Protein AF-X1B0J4-F1 (afdb_monomer)

Organism: NCBI:txid412755

Mean predicted aligned error: 18.38 Å

Foldseek 3Di:
DDADEEEAAACGLLVQLLCQLVDVSHAAYEYEPYQADDDCVVVVPDDPPCVCSRNLNRAAQPRHHLYEYEFECPAPPDHCCRHVVSNCVRHVYHYHYDDDDDDPGRRVPPDPVSVVVSVVSCQCGVVNHCPPVHDCVVVVVVVVVVVVVVVVLVLVVLLLVLLVVVVVPDPPDPDDDPDDDDPDDPVVVVVVVVVVVVVVVVVVVVVVVLVVQQVVQCVVPNPVRNVVSSVVVVVVVLVVVVVVVVVVCVVVVHDDDPVVVVVVVVVSPDPVSSVVSVVVVVVVVVVD

Sequence (288 aa):
ASQIGLIGHSLGGFVVLMNQALDPRFNVTVAWAPLVNFDPQVIPIIPSGYEDYIPANLLNSTNTNNLLIIMHEDDEVIAFEDQAVVARDLTNCTVFRITEPLFGGGHQLFSDVVIIESIKWFENYFFKYEKINGPIIITFLVNYVIIIITLILLVLIVLTLIIYTSKFFPYKKEGLVKPMPKITGKLSKIKDRAIRIRKILQIIVYIALFLLNWEIFERAFGLAGIFLASLNITAVYFIVKIILYFRKLKKQEVKFDLKQIWVLIKSEFQLKYLFFAVICNGYFITLY

Nearest PDB structures (foldseek):
  2oci-assembly1_A  TM=7.289E-01  e=2.471E-04  Homo sapiens
  7bfv-assembly1_A  TM=7.338E-01  e=3.061E-03  Thermogutta terrifontis
  8pzg-assembly2_B  TM=6.484E-01  e=1.639E-02  metagenome
  4diu-assembly1_A  TM=6.386E-01  e=1.453E-02  synthetic construct
  4etw-assembly2_C  TM=6.561E-01  e=1.115E-01  Shigella flexneri

Structure (mmCIF, N/CA/C/O backbone):
data_AF-X1B0J4-F1
#
_entry.id   AF-X1B0J4-F1
#
loop_
_atom_site.group_PDB
_atom_site.id
_atom_site.type_symbol
_atom_site.label_atom_id
_atom_site.label_alt_id
_atom_site.label_comp_id
_atom_site.label_asym_id
_atom_site.label_entity_id
_atom_site.label_seq_id
_atom_site.pdbx_PDB_ins_code
_atom_site.Cartn_x
_atom_site.Cartn_y
_atom_site.Cartn_z
_atom_site.occupancy
_atom_site.B_iso_or_equiv
_atom_site.auth_seq_id
_atom_site.auth_comp_id
_atom_site.auth_asym_id
_atom_site.auth_atom_id
_atom_site.pdbx_PDB_model_num
ATOM 1 N N . ALA A 1 1 ? 26.765 -8.644 3.191 1.00 51.44 1 ALA A N 1
ATOM 2 C CA . ALA A 1 1 ? 26.259 -7.674 2.203 1.00 51.44 1 ALA A CA 1
ATOM 3 C C . ALA A 1 1 ? 24.791 -7.416 2.513 1.00 51.44 1 ALA A C 1
ATOM 5 O O . ALA A 1 1 ? 24.040 -8.379 2.590 1.00 51.44 1 ALA A O 1
ATOM 6 N N . SER A 1 2 ? 24.407 -6.171 2.793 1.00 61.12 2 SER A N 1
ATOM 7 C CA . SER A 1 2 ? 23.007 -5.777 2.993 1.00 61.12 2 SER A CA 1
ATOM 8 C C . SER A 1 2 ? 22.333 -5.626 1.630 1.00 61.12 2 SER A C 1
ATOM 10 O O . SER A 1 2 ? 22.791 -4.824 0.821 1.00 61.12 2 SER A O 1
ATOM 12 N N . GLN A 1 3 ? 21.288 -6.407 1.366 1.00 68.81 3 GLN A N 1
ATOM 13 C CA . GLN A 1 3 ? 20.458 -6.260 0.171 1.00 68.81 3 GLN A CA 1
ATOM 14 C C . GLN A 1 3 ? 19.438 -5.142 0.422 1.00 68.81 3 GLN A C 1
ATOM 16 O O . GLN A 1 3 ? 18.862 -5.090 1.509 1.00 68.81 3 GLN A O 1
ATOM 21 N N . ILE A 1 4 ? 19.230 -4.239 -0.543 1.00 84.44 4 ILE A N 1
ATOM 22 C CA . ILE A 1 4 ? 18.224 -3.169 -0.452 1.00 84.44 4 ILE A CA 1
ATOM 23 C C . ILE A 1 4 ? 17.230 -3.345 -1.602 1.00 84.44 4 ILE A C 1
ATOM 25 O O . ILE A 1 4 ? 17.633 -3.562 -2.745 1.00 84.44 4 ILE A O 1
ATOM 29 N N . GLY A 1 5 ? 15.940 -3.329 -1.267 1.00 89.69 5 GLY A N 1
ATOM 30 C CA . GLY A 1 5 ? 14.838 -3.437 -2.213 1.00 89.69 5 GLY A CA 1
ATOM 31 C C . GLY A 1 5 ? 14.138 -2.092 -2.356 1.00 89.69 5 GLY A C 1
ATOM 32 O O . GLY A 1 5 ? 14.046 -1.350 -1.377 1.00 89.69 5 GLY A O 1
ATOM 33 N N . LEU A 1 6 ? 13.662 -1.778 -3.557 1.00 94.62 6 LEU A N 1
ATOM 34 C CA . LEU A 1 6 ? 12.946 -0.537 -3.836 1.00 94.62 6 LEU A CA 1
ATOM 35 C C . LEU A 1 6 ? 11.514 -0.819 -4.273 1.00 94.62 6 LEU A C 1
ATOM 37 O O . LEU A 1 6 ? 11.251 -1.754 -5.027 1.00 94.62 6 LEU A O 1
ATOM 41 N N . ILE A 1 7 ? 10.593 0.025 -3.819 1.00 96.75 7 ILE A N 1
ATOM 42 C CA . ILE A 1 7 ? 9.220 0.041 -4.304 1.00 96.75 7 ILE A CA 1
ATOM 43 C C . ILE A 1 7 ? 8.783 1.476 -4.561 1.00 96.75 7 ILE A C 1
ATOM 45 O O . ILE A 1 7 ? 9.070 2.366 -3.760 1.00 96.75 7 ILE A O 1
ATOM 49 N N . GLY A 1 8 ? 8.127 1.706 -5.692 1.00 95.88 8 GLY A N 1
ATOM 50 C CA . GLY A 1 8 ? 7.679 3.034 -6.089 1.00 95.88 8 GLY A CA 1
ATOM 51 C C . GLY A 1 8 ? 6.431 2.967 -6.952 1.00 95.88 8 GLY A C 1
ATOM 52 O O . GLY A 1 8 ? 6.268 2.037 -7.734 1.00 95.88 8 GLY A O 1
ATOM 53 N N . HIS A 1 9 ? 5.559 3.961 -6.812 1.00 97.12 9 HIS A N 1
ATOM 54 C CA . HIS A 1 9 ? 4.325 4.091 -7.587 1.00 97.12 9 HIS A CA 1
ATOM 55 C C . HIS A 1 9 ? 4.317 5.404 -8.364 1.00 97.12 9 HIS A C 1
ATOM 57 O O . HIS A 1 9 ? 4.736 6.423 -7.812 1.00 97.12 9 HIS A O 1
ATOM 63 N N . SER A 1 10 ? 3.861 5.401 -9.620 1.00 95.56 10 SER A N 1
ATOM 64 C CA . SER A 1 10 ? 3.739 6.611 -10.445 1.00 95.56 10 SER A CA 1
ATOM 65 C C . SER A 1 10 ? 5.078 7.356 -10.566 1.00 95.56 10 SER A C 1
ATOM 67 O O . SER A 1 10 ? 6.088 6.768 -10.971 1.00 95.56 10 SER A O 1
ATOM 69 N N . LEU A 1 11 ? 5.147 8.622 -10.147 1.00 94.38 11 LEU A N 1
ATOM 70 C CA . LEU A 1 11 ? 6.401 9.377 -10.034 1.00 94.38 11 LEU A CA 1
ATOM 71 C C . LEU A 1 11 ? 7.408 8.726 -9.064 1.00 94.38 11 LEU A C 1
ATOM 73 O O . LEU A 1 11 ? 8.615 8.787 -9.274 1.00 94.38 11 LEU A O 1
ATOM 77 N N . GLY A 1 12 ? 6.944 8.047 -8.017 1.00 95.44 12 GLY A N 1
ATOM 78 C CA . GLY A 1 12 ? 7.808 7.205 -7.188 1.00 95.44 12 GLY A CA 1
ATOM 79 C C . GLY A 1 12 ? 8.405 6.036 -7.979 1.00 95.44 12 GLY A C 1
ATOM 80 O O . GLY A 1 12 ? 9.549 5.661 -7.738 1.00 95.44 12 GLY A O 1
ATOM 81 N N . GLY A 1 13 ? 7.665 5.509 -8.960 1.00 96.25 13 GLY A N 1
ATOM 82 C CA . GLY A 1 13 ? 8.128 4.520 -9.936 1.00 96.25 13 GLY A CA 1
ATOM 83 C C . GLY A 1 13 ? 9.312 5.032 -10.763 1.00 96.25 13 GLY A C 1
ATOM 84 O O . GLY A 1 13 ? 10.335 4.358 -10.843 1.00 96.25 13 GLY A O 1
ATOM 85 N N . PHE A 1 14 ? 9.224 6.263 -11.278 1.00 96.44 14 PHE A N 1
ATOM 86 C CA . PHE A 1 14 ? 10.347 6.954 -11.932 1.00 96.44 14 PHE A CA 1
ATOM 87 C C . PHE A 1 14 ? 11.594 6.977 -11.036 1.00 96.44 14 PHE A C 1
ATOM 89 O O . PHE A 1 14 ? 12.682 6.575 -11.452 1.00 96.44 14 PHE A O 1
ATOM 96 N N . VAL A 1 15 ? 11.430 7.392 -9.775 1.00 95.38 15 VAL A N 1
ATOM 97 C CA . VAL A 1 15 ? 12.550 7.541 -8.835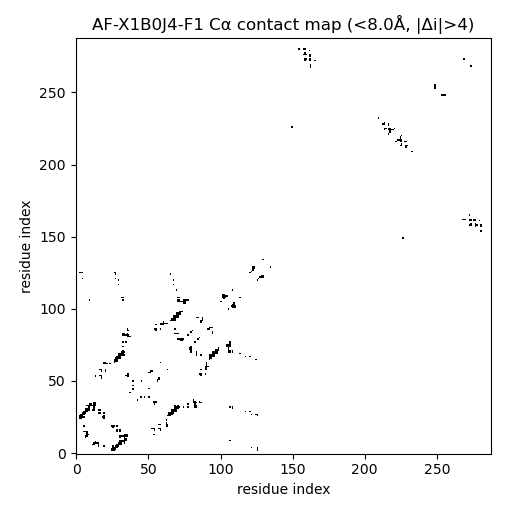 1.00 95.38 15 VAL A CA 1
ATOM 98 C C . VAL A 1 15 ? 13.218 6.198 -8.549 1.00 95.38 15 VAL A C 1
ATOM 100 O O . VAL A 1 15 ? 14.447 6.131 -8.529 1.00 95.38 15 VAL A O 1
ATOM 103 N N . VAL A 1 16 ? 12.453 5.124 -8.330 1.00 96.69 16 VAL A N 1
ATOM 104 C CA . VAL A 1 16 ? 13.050 3.810 -8.037 1.00 96.69 16 VAL A CA 1
ATOM 105 C C . VAL A 1 16 ? 13.739 3.197 -9.250 1.00 96.69 16 VAL A C 1
ATOM 107 O O . VAL A 1 16 ? 14.798 2.597 -9.086 1.00 96.69 16 VAL A O 1
ATOM 110 N N . LEU A 1 17 ? 13.203 3.401 -10.457 1.00 97.19 17 LEU A N 1
ATOM 111 C CA . LEU A 1 17 ? 13.842 2.962 -11.698 1.00 97.19 17 LEU A CA 1
ATOM 112 C C . LEU A 1 17 ? 15.171 3.686 -11.923 1.00 97.19 17 LEU A C 1
ATOM 114 O O . LEU A 1 17 ? 16.186 3.041 -12.183 1.00 97.19 17 LEU A O 1
ATOM 118 N N . MET A 1 18 ? 15.182 5.008 -11.736 1.00 95.69 18 MET A N 1
ATOM 119 C CA . MET A 1 18 ? 16.397 5.816 -11.820 1.00 95.69 18 MET A CA 1
ATOM 120 C C . MET A 1 18 ? 17.442 5.369 -10.787 1.00 95.69 18 MET A C 1
ATOM 122 O O . MET A 1 18 ? 18.599 5.143 -11.132 1.00 95.69 18 MET A O 1
ATOM 126 N N . ASN A 1 19 ? 17.048 5.197 -9.520 1.00 95.06 19 ASN A N 1
ATOM 127 C CA . ASN A 1 19 ? 17.980 4.789 -8.465 1.00 95.06 19 ASN A CA 1
ATOM 128 C C . ASN A 1 19 ? 18.537 3.383 -8.693 1.00 95.06 19 ASN A C 1
ATOM 130 O O . ASN A 1 19 ? 19.737 3.185 -8.518 1.00 95.06 19 ASN A O 1
ATOM 134 N N . GLN A 1 20 ? 17.705 2.425 -9.110 1.00 93.94 20 GLN A N 1
ATOM 135 C CA . GLN A 1 20 ? 18.182 1.083 -9.435 1.00 93.94 20 GLN A CA 1
ATOM 136 C C . GLN A 1 20 ? 19.241 1.112 -10.541 1.00 93.94 20 GLN A C 1
ATOM 138 O O . GLN A 1 20 ? 20.247 0.418 -10.436 1.00 93.94 20 GLN A O 1
ATOM 143 N N . ALA A 1 21 ? 19.025 1.917 -11.582 1.00 94.94 21 ALA A N 1
ATOM 144 C CA . ALA A 1 21 ? 19.939 1.992 -12.715 1.00 94.94 21 ALA A CA 1
ATOM 145 C C . ALA A 1 21 ? 21.290 2.638 -12.380 1.00 94.94 21 ALA A C 1
ATOM 147 O O . ALA A 1 21 ? 22.303 2.314 -13.001 1.00 94.94 21 ALA A O 1
ATOM 148 N N . LEU A 1 22 ? 21.311 3.551 -11.404 1.00 94.56 22 LEU A N 1
ATOM 149 C CA . LEU A 1 22 ? 22.509 4.292 -11.005 1.00 94.56 22 LEU A CA 1
ATOM 150 C C . LEU A 1 22 ? 23.290 3.630 -9.866 1.00 94.56 22 LEU A C 1
ATOM 152 O O . LEU A 1 22 ? 24.488 3.878 -9.731 1.00 94.56 22 LEU A O 1
ATOM 156 N N . ASP A 1 23 ? 22.638 2.819 -9.030 1.00 92.00 23 ASP A N 1
ATOM 157 C CA . ASP A 1 23 ? 23.254 2.237 -7.840 1.00 92.00 23 ASP A CA 1
ATOM 158 C C . ASP A 1 23 ? 23.047 0.712 -7.765 1.00 92.00 23 ASP A C 1
ATOM 160 O O . ASP A 1 23 ? 21.961 0.239 -7.410 1.00 92.00 23 ASP A O 1
ATOM 164 N N . PRO A 1 24 ? 24.110 -0.087 -7.994 1.00 87.62 24 PRO A N 1
ATOM 165 C CA . PRO A 1 24 ? 24.024 -1.547 -8.037 1.00 87.62 24 PRO A CA 1
ATOM 166 C C . PRO A 1 24 ? 23.700 -2.192 -6.679 1.00 87.62 24 PRO A C 1
ATOM 168 O O . PRO A 1 24 ? 23.521 -3.409 -6.599 1.00 87.62 24 PRO A O 1
ATOM 171 N N . ARG A 1 25 ? 23.639 -1.419 -5.583 1.00 88.19 25 ARG A N 1
ATOM 172 C CA . ARG A 1 25 ? 23.191 -1.922 -4.274 1.00 88.19 25 ARG A CA 1
ATOM 173 C C . ARG A 1 25 ? 21.693 -2.239 -4.259 1.00 88.19 25 ARG A C 1
ATOM 175 O O . ARG A 1 25 ? 21.271 -3.078 -3.457 1.00 88.19 25 ARG A O 1
ATOM 182 N N . PHE A 1 26 ? 20.904 -1.599 -5.123 1.00 90.69 26 PHE A N 1
ATOM 183 C CA . PHE A 1 26 ? 19.483 -1.889 -5.298 1.00 90.69 26 PHE A CA 1
ATOM 184 C C . PHE A 1 26 ? 19.315 -3.026 -6.303 1.00 90.69 26 PHE A C 1
ATOM 186 O O . PHE A 1 26 ? 19.431 -2.839 -7.508 1.00 90.69 26 PHE A O 1
ATOM 193 N N . ASN A 1 27 ? 19.073 -4.233 -5.799 1.00 86.25 27 ASN A N 1
ATOM 194 C CA . ASN A 1 27 ? 19.118 -5.443 -6.627 1.00 86.25 27 ASN A CA 1
ATOM 195 C C . ASN A 1 27 ? 17.744 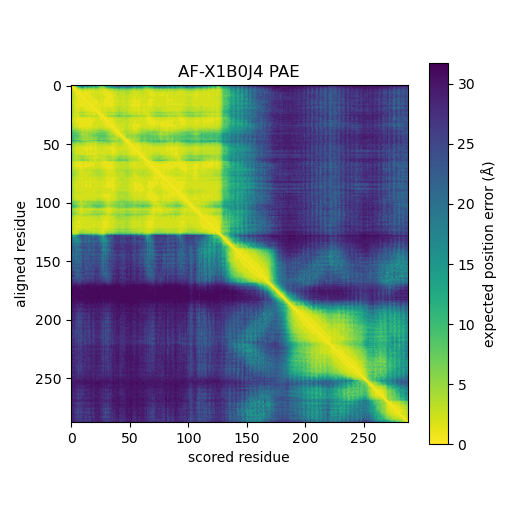-6.096 -6.842 1.00 86.25 27 ASN A C 1
ATOM 197 O O . ASN A 1 27 ? 17.670 -7.170 -7.435 1.00 86.25 27 ASN A O 1
ATOM 201 N N . V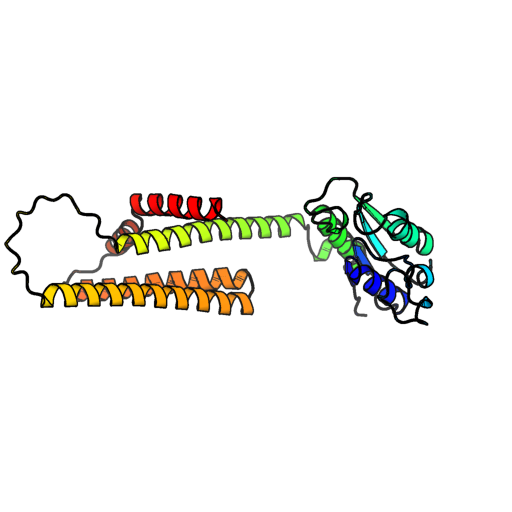AL A 1 28 ? 16.683 -5.518 -6.270 1.00 93.31 28 VAL A N 1
ATOM 202 C CA . VAL A 1 28 ? 15.295 -5.983 -6.400 1.00 93.31 28 VAL A CA 1
ATOM 203 C C . VAL A 1 28 ? 14.382 -4.770 -6.362 1.00 93.31 28 VAL A C 1
ATOM 205 O O . VAL A 1 28 ? 14.354 -4.066 -5.351 1.00 93.31 28 VAL A O 1
ATOM 208 N N . THR A 1 29 ? 13.621 -4.548 -7.429 1.00 96.38 29 THR A N 1
ATOM 209 C CA . THR A 1 29 ? 12.703 -3.407 -7.516 1.00 96.38 29 THR A CA 1
ATOM 210 C C . THR A 1 29 ? 11.336 -3.840 -8.006 1.00 96.38 29 THR A C 1
ATOM 212 O O . THR A 1 29 ? 11.221 -4.644 -8.931 1.00 96.38 29 THR A O 1
ATOM 215 N N . VAL A 1 30 ? 10.303 -3.257 -7.404 1.00 97.88 30 VAL A N 1
ATOM 216 C CA . VAL A 1 30 ? 8.931 -3.316 -7.904 1.00 97.88 30 VAL A CA 1
ATOM 217 C C . VAL A 1 30 ? 8.460 -1.894 -8.194 1.00 97.88 30 VAL A C 1
ATOM 219 O O . VAL A 1 30 ? 8.511 -1.033 -7.318 1.00 97.88 30 VAL A O 1
ATOM 222 N N . ALA A 1 31 ? 8.000 -1.629 -9.412 1.00 98.06 31 ALA A N 1
ATOM 223 C CA . ALA A 1 31 ? 7.481 -0.325 -9.800 1.00 98.06 31 ALA A CA 1
ATOM 224 C C . ALA A 1 31 ? 6.029 -0.447 -10.279 1.00 98.06 31 ALA A C 1
ATOM 226 O O . ALA A 1 31 ? 5.720 -1.222 -11.182 1.00 98.06 31 ALA A O 1
ATOM 227 N N . TRP A 1 32 ? 5.131 0.301 -9.649 1.00 98.19 32 TRP A N 1
ATOM 228 C CA . TRP A 1 32 ? 3.697 0.303 -9.933 1.00 98.19 32 TRP A CA 1
ATOM 229 C C . TRP A 1 32 ? 3.340 1.506 -10.799 1.00 98.19 32 TRP A C 1
ATOM 231 O O . TRP A 1 32 ? 3.680 2.625 -10.419 1.00 98.19 32 TRP A O 1
ATOM 241 N N . ALA A 1 33 ? 2.669 1.286 -11.932 1.00 97.50 33 ALA A N 1
ATOM 242 C CA . ALA A 1 33 ? 2.323 2.312 -12.921 1.00 97.50 33 ALA A CA 1
ATOM 243 C C . ALA A 1 33 ? 3.427 3.381 -13.069 1.00 97.50 33 ALA A C 1
ATOM 245 O O . ALA A 1 33 ? 3.180 4.556 -12.807 1.00 97.50 33 ALA A O 1
ATOM 246 N N . PRO A 1 34 ? 4.690 2.995 -13.330 1.00 97.88 34 PRO A N 1
ATOM 247 C CA . PRO A 1 34 ? 5.798 3.935 -13.268 1.00 97.88 34 PRO A CA 1
ATOM 248 C C . PRO A 1 34 ? 5.749 4.933 -14.417 1.00 97.88 34 PRO A C 1
ATOM 250 O O . PRO A 1 34 ? 5.377 4.591 -15.535 1.00 97.88 34 PRO A O 1
ATOM 253 N N . LEU A 1 35 ? 6.245 6.139 -14.163 1.00 97.06 35 LEU A N 1
ATOM 254 C CA . LEU A 1 35 ? 6.591 7.067 -15.230 1.00 97.06 35 LEU A CA 1
ATOM 255 C C . LEU A 1 35 ? 7.995 6.730 -15.768 1.00 97.06 35 LEU A C 1
ATOM 257 O O . LEU A 1 35 ? 8.987 6.812 -15.048 1.00 97.06 35 LEU A O 1
ATOM 261 N N . VAL A 1 36 ? 8.066 6.321 -17.028 1.00 97.00 36 VAL A N 1
ATOM 262 C CA . VAL A 1 36 ? 9.250 5.784 -17.714 1.00 97.00 36 VAL A CA 1
ATOM 263 C C . VAL A 1 36 ? 9.640 6.659 -18.900 1.00 97.00 36 VAL A C 1
ATOM 265 O O . VAL A 1 36 ? 10.788 7.095 -18.973 1.00 97.00 36 VAL A O 1
ATOM 268 N N . ASN A 1 37 ? 8.696 6.923 -19.805 1.00 95.75 37 ASN A N 1
ATOM 269 C CA . ASN A 1 37 ? 8.891 7.696 -21.025 1.00 95.75 37 ASN A CA 1
ATOM 270 C C . ASN A 1 37 ? 7.905 8.862 -21.071 1.00 95.75 37 ASN A C 1
ATOM 272 O O . ASN A 1 37 ? 6.689 8.669 -21.055 1.00 95.75 37 ASN A O 1
ATOM 276 N N . PHE A 1 38 ? 8.426 10.079 -21.123 1.00 92.88 38 PHE A N 1
ATOM 277 C CA . PHE A 1 38 ? 7.623 11.288 -21.217 1.00 92.88 38 PHE A CA 1
ATOM 278 C C . PHE A 1 38 ? 8.441 12.411 -21.842 1.00 92.88 38 PHE A C 1
ATOM 280 O O . PHE A 1 38 ? 9.670 12.413 -21.774 1.00 92.88 38 PHE A O 1
ATOM 287 N N . ASP A 1 39 ? 7.745 13.394 -22.408 1.00 89.25 39 ASP A N 1
ATOM 288 C CA . ASP A 1 39 ? 8.371 14.631 -22.855 1.00 89.25 39 ASP A CA 1
ATOM 289 C C . ASP A 1 39 ? 8.526 15.590 -21.657 1.00 89.25 39 ASP A C 1
ATOM 291 O O . ASP A 1 39 ? 7.514 16.029 -21.092 1.00 89.25 39 ASP A O 1
ATOM 295 N N . PRO A 1 40 ? 9.758 15.947 -21.248 1.00 85.38 40 PRO A N 1
ATOM 296 C CA . PRO A 1 40 ? 9.987 16.869 -20.140 1.00 85.38 40 PRO A CA 1
ATOM 297 C C . PRO A 1 40 ? 9.479 18.293 -20.415 1.00 85.38 40 PRO A C 1
ATOM 299 O O . PRO A 1 40 ? 9.290 19.058 -19.469 1.00 85.38 40 PRO A O 1
ATOM 302 N N . GLN A 1 41 ? 9.210 18.663 -21.674 1.00 84.25 41 GLN A N 1
ATOM 303 C CA . GLN A 1 41 ? 8.545 19.929 -22.007 1.00 84.25 41 GLN A CA 1
ATOM 304 C C . GLN A 1 41 ? 7.052 19.908 -21.661 1.00 84.25 41 GLN A C 1
ATOM 306 O O . GLN A 1 41 ? 6.473 20.951 -21.357 1.00 84.25 41 GLN A O 1
ATOM 311 N N . VAL A 1 42 ? 6.432 18.725 -21.689 1.00 81.88 42 VAL A N 1
ATOM 312 C CA . VAL A 1 42 ? 5.016 18.523 -21.350 1.00 81.88 42 VAL A CA 1
ATOM 313 C C . VAL A 1 42 ? 4.850 18.259 -19.853 1.00 81.88 42 VAL A C 1
ATOM 315 O O . VAL A 1 42 ? 3.928 18.789 -19.234 1.00 81.88 42 VAL A O 1
ATOM 318 N N . ILE A 1 43 ? 5.757 17.481 -19.254 1.00 81.38 43 ILE A N 1
ATOM 319 C CA . ILE A 1 43 ? 5.760 17.148 -17.824 1.00 81.38 43 ILE A CA 1
ATOM 320 C C . ILE A 1 43 ? 7.073 17.661 -17.198 1.00 81.38 43 ILE A C 1
ATOM 322 O O . ILE A 1 43 ? 8.065 16.928 -17.158 1.00 81.38 43 ILE A O 1
ATOM 326 N N . PRO A 1 44 ? 7.109 18.906 -16.680 1.00 80.88 44 PRO A N 1
ATOM 327 C CA . PRO A 1 44 ? 8.334 19.560 -16.213 1.00 80.88 44 PRO A CA 1
ATOM 328 C C . PRO A 1 44 ? 8.718 19.123 -14.788 1.00 80.88 44 PRO A C 1
ATOM 330 O O . PRO A 1 44 ? 8.847 19.937 -13.874 1.00 80.88 44 PRO A O 1
ATOM 333 N N . ILE A 1 45 ? 8.856 17.814 -14.577 1.00 82.56 45 ILE A N 1
ATOM 334 C CA . ILE A 1 45 ? 9.256 17.218 -13.291 1.00 82.56 45 ILE A CA 1
ATOM 335 C C . ILE A 1 45 ? 10.773 17.113 -13.127 1.00 82.56 45 ILE A C 1
ATOM 337 O O . ILE A 1 45 ? 11.257 16.978 -12.004 1.00 82.56 45 ILE A O 1
ATOM 341 N N . ILE A 1 46 ? 11.520 17.189 -14.231 1.00 79.75 46 ILE A N 1
ATOM 342 C CA . ILE A 1 46 ? 12.981 17.206 -14.233 1.00 79.75 46 ILE A CA 1
ATOM 343 C C . ILE A 1 46 ? 13.498 18.572 -14.705 1.00 79.75 46 ILE A C 1
ATOM 345 O O . ILE A 1 46 ? 12.886 19.190 -15.580 1.00 79.75 46 ILE A O 1
ATOM 349 N N . PRO A 1 47 ? 14.615 19.070 -14.149 1.00 81.31 47 PRO A N 1
ATOM 350 C CA . PRO A 1 47 ? 15.272 20.260 -14.676 1.00 81.31 47 PRO A CA 1
ATOM 351 C C . PRO A 1 47 ? 15.813 20.011 -16.090 1.00 81.31 47 PRO A C 1
ATOM 353 O O . PRO A 1 47 ? 16.224 18.899 -16.416 1.00 81.31 47 PRO A O 1
ATOM 356 N N . SER A 1 48 ? 15.877 21.062 -16.909 1.00 79.06 48 SER A N 1
ATOM 357 C CA . SER A 1 48 ? 16.528 20.979 -18.222 1.00 79.06 48 SER A CA 1
ATOM 358 C C . SER A 1 48 ? 18.011 20.616 -18.074 1.00 79.06 48 SER A C 1
ATOM 360 O O . SER A 1 48 ? 18.681 21.108 -17.161 1.00 79.06 48 SER A O 1
ATOM 362 N N . GLY A 1 49 ? 18.513 19.751 -18.956 1.00 80.94 49 GLY A N 1
ATOM 363 C CA . GLY A 1 49 ? 19.868 19.193 -18.893 1.00 80.94 49 GLY A CA 1
ATOM 364 C C . GLY A 1 49 ? 19.987 17.906 -18.066 1.00 80.94 49 GLY A C 1
ATOM 365 O O . GLY A 1 49 ? 21.098 17.411 -17.883 1.00 80.94 49 GLY A O 1
ATOM 366 N N . TYR A 1 50 ? 18.875 17.379 -17.541 1.00 85.31 50 TYR A N 1
ATOM 367 C CA . TYR A 1 50 ? 18.809 16.110 -16.801 1.00 85.31 50 TYR A CA 1
ATOM 368 C C . TYR A 1 50 ? 17.984 15.044 -17.538 1.00 85.31 50 TYR A C 1
ATOM 370 O O . TYR A 1 50 ? 17.541 14.068 -16.934 1.00 85.31 50 TYR A O 1
ATOM 378 N N . GLU A 1 51 ? 17.779 15.207 -18.843 1.00 90.75 51 GLU A N 1
ATOM 379 C CA . GLU A 1 51 ? 16.997 14.296 -19.680 1.00 90.75 51 GLU A CA 1
ATOM 380 C C . GLU A 1 51 ? 17.605 12.883 -19.719 1.00 90.75 51 GLU A C 1
ATOM 382 O O . GLU A 1 51 ? 16.870 11.901 -19.813 1.00 90.75 51 GLU A O 1
ATOM 387 N N . ASP A 1 52 ? 18.923 12.759 -19.538 1.00 92.62 52 ASP A N 1
ATOM 388 C CA . ASP A 1 52 ? 19.633 11.475 -19.430 1.00 92.62 52 ASP A CA 1
ATOM 389 C C . ASP A 1 52 ? 19.206 10.643 -18.206 1.00 92.62 52 ASP A C 1
ATOM 391 O O . ASP A 1 52 ? 19.444 9.439 -18.162 1.00 92.62 52 ASP A O 1
ATOM 395 N N . TYR A 1 53 ? 18.567 11.264 -17.207 1.00 92.25 53 TYR A N 1
ATOM 396 C CA . TYR A 1 53 ? 18.050 10.582 -16.015 1.00 92.25 53 TYR A CA 1
ATOM 397 C C . TYR A 1 53 ? 16.597 10.117 -16.164 1.00 92.25 53 TYR A C 1
ATOM 399 O O . TYR A 1 53 ? 16.067 9.467 -15.260 1.00 92.25 53 TYR A O 1
ATOM 407 N N . ILE A 1 54 ? 15.946 10.419 -17.293 1.00 95.50 54 ILE A N 1
ATOM 408 C CA . ILE A 1 54 ? 14.650 9.827 -17.630 1.00 95.50 54 ILE A CA 1
ATOM 409 C C . ILE A 1 54 ? 14.848 8.315 -17.800 1.00 95.50 54 ILE A C 1
ATOM 411 O O . ILE A 1 54 ? 15.745 7.918 -18.544 1.00 95.50 54 ILE A O 1
ATOM 415 N N . PRO A 1 55 ? 14.022 7.450 -17.180 1.00 96.56 55 PRO A N 1
ATOM 416 C CA . PRO A 1 55 ? 14.172 6.005 -17.298 1.00 96.56 55 PRO A CA 1
ATOM 417 C C . PRO A 1 55 ? 14.255 5.512 -18.748 1.00 96.56 55 PRO A C 1
ATOM 419 O O . PRO A 1 55 ? 15.077 4.651 -19.033 1.00 96.56 55 PRO A O 1
ATOM 422 N N . ALA A 1 56 ? 13.499 6.095 -19.682 1.00 97.00 56 ALA A N 1
ATOM 423 C CA . ALA A 1 56 ? 13.598 5.761 -21.105 1.00 97.00 56 ALA A CA 1
ATOM 424 C C . ALA A 1 56 ? 15.003 5.972 -21.717 1.00 97.00 56 ALA A C 1
ATOM 426 O O . ALA A 1 56 ? 15.382 5.241 -22.628 1.00 97.00 56 ALA A O 1
ATOM 427 N N . ASN A 1 57 ? 15.778 6.932 -21.206 1.00 96.38 57 ASN A N 1
ATOM 428 C CA . ASN A 1 57 ? 17.137 7.243 -21.668 1.00 96.38 57 ASN A CA 1
ATOM 429 C C . ASN A 1 57 ? 18.222 6.557 -20.822 1.00 96.38 57 ASN A C 1
ATOM 431 O O . ASN A 1 57 ? 19.348 6.368 -21.281 1.00 96.38 57 ASN A O 1
ATOM 435 N N . LEU A 1 58 ? 17.885 6.191 -19.584 1.00 96.19 58 LEU A N 1
ATOM 436 C CA . LEU A 1 58 ? 18.818 5.661 -18.593 1.00 96.19 58 LEU A CA 1
ATOM 437 C C . LEU A 1 58 ? 18.833 4.128 -18.539 1.00 96.19 58 LEU A C 1
ATOM 439 O O . LEU A 1 58 ? 19.888 3.518 -18.349 1.00 96.19 58 LEU A O 1
ATOM 443 N N . LEU A 1 59 ? 17.664 3.494 -18.634 1.00 96.88 59 LEU A N 1
ATOM 444 C CA . LEU A 1 59 ? 17.512 2.053 -18.455 1.00 96.88 59 LEU A CA 1
ATOM 445 C C . LEU A 1 59 ? 18.084 1.277 -19.644 1.00 96.88 59 LEU A C 1
ATOM 447 O O . LEU A 1 59 ? 17.898 1.643 -20.801 1.00 96.88 59 LEU A O 1
ATOM 451 N N . ASN A 1 60 ? 18.750 0.161 -19.356 1.00 95.56 60 ASN A N 1
ATOM 452 C CA . ASN A 1 60 ? 19.204 -0.787 -20.364 1.00 95.56 60 ASN A CA 1
ATOM 453 C C . ASN A 1 60 ? 19.281 -2.216 -19.803 1.00 95.56 60 ASN A C 1
ATOM 455 O O . ASN A 1 60 ? 19.135 -2.457 -18.607 1.00 95.56 60 ASN A O 1
ATOM 459 N N . SER A 1 61 ? 19.577 -3.172 -20.682 1.00 92.75 61 SER A N 1
ATOM 460 C CA . SER A 1 61 ? 19.646 -4.605 -20.356 1.00 92.75 61 SER A CA 1
ATOM 461 C C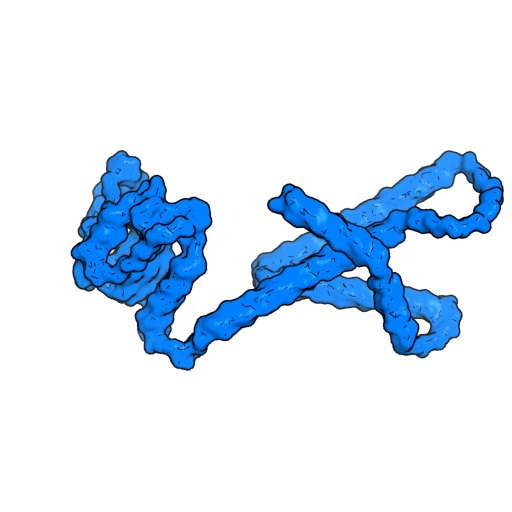 . SER A 1 61 ? 20.685 -5.001 -19.296 1.00 92.75 61 SER A C 1
ATOM 463 O O . SER A 1 61 ? 20.663 -6.136 -18.827 1.00 92.75 61 SER A O 1
ATOM 465 N N . THR A 1 62 ? 21.608 -4.108 -18.923 1.00 92.12 62 THR A N 1
ATOM 466 C CA . THR A 1 62 ? 22.741 -4.427 -18.037 1.00 92.12 62 THR A CA 1
ATOM 467 C C . THR A 1 62 ? 22.740 -3.678 -16.709 1.00 92.12 62 THR A C 1
ATOM 469 O O . THR A 1 62 ? 23.456 -4.084 -15.796 1.00 92.12 62 THR A O 1
ATOM 472 N N . ASN A 1 63 ? 21.954 -2.606 -16.572 1.00 92.81 63 ASN A N 1
ATOM 473 C CA . ASN A 1 63 ? 21.945 -1.767 -15.368 1.00 92.81 63 ASN A CA 1
ATOM 474 C C . ASN A 1 63 ? 20.717 -1.976 -14.472 1.00 92.81 63 ASN A C 1
ATOM 476 O O . ASN A 1 63 ? 20.526 -1.250 -13.504 1.00 92.81 63 ASN A O 1
ATOM 480 N N . THR A 1 64 ? 19.904 -2.992 -14.743 1.00 89.56 64 THR A N 1
ATOM 481 C CA . THR A 1 64 ? 18.752 -3.353 -13.913 1.00 89.56 64 THR A CA 1
ATOM 482 C C . THR A 1 64 ? 18.764 -4.834 -13.588 1.00 89.56 64 THR A C 1
ATOM 484 O O . THR A 1 64 ? 18.944 -5.651 -14.485 1.00 89.56 64 THR A O 1
ATOM 487 N N . ASN A 1 65 ? 18.490 -5.190 -12.333 1.00 87.75 65 ASN A N 1
ATOM 488 C CA . ASN A 1 65 ? 18.372 -6.580 -11.896 1.00 87.75 65 ASN A CA 1
ATOM 489 C C . ASN A 1 65 ? 17.052 -6.792 -11.157 1.00 87.75 65 ASN A C 1
ATOM 491 O O . ASN A 1 65 ? 16.664 -5.959 -10.344 1.00 87.75 65 ASN A O 1
ATOM 495 N N . ASN A 1 66 ? 16.400 -7.935 -11.401 1.00 93.31 66 ASN A N 1
ATOM 496 C CA . ASN A 1 66 ? 15.168 -8.354 -10.720 1.00 93.31 66 ASN A CA 1
ATOM 497 C C . ASN A 1 66 ? 14.134 -7.215 -10.619 1.00 93.31 66 ASN A C 1
ATOM 499 O O . ASN A 1 66 ? 13.697 -6.840 -9.527 1.00 93.31 66 ASN A O 1
ATOM 503 N N . LEU A 1 67 ? 13.767 -6.662 -11.776 1.00 96.94 67 LEU A N 1
ATOM 504 C CA . LEU A 1 67 ? 12.760 -5.615 -11.908 1.00 96.94 67 LEU A CA 1
ATOM 505 C C . LEU A 1 67 ? 11.392 -6.213 -12.266 1.00 96.94 67 LEU A C 1
ATOM 507 O O . LEU A 1 67 ? 11.280 -6.974 -13.231 1.00 96.94 67 LEU A O 1
ATOM 511 N N . LEU A 1 68 ? 10.369 -5.821 -11.508 1.00 98.19 68 LEU A N 1
ATOM 512 C CA . LEU A 1 68 ? 8.961 -6.067 -11.809 1.00 98.19 68 LEU A CA 1
ATOM 513 C C . LEU A 1 68 ? 8.231 -4.743 -12.032 1.00 98.19 68 LEU A C 1
ATOM 515 O O . LEU A 1 68 ? 8.246 -3.870 -11.164 1.00 98.19 68 LEU A O 1
ATOM 519 N N . ILE A 1 69 ? 7.544 -4.630 -13.164 1.00 98.50 69 ILE A N 1
ATOM 520 C CA . ILE A 1 69 ? 6.589 -3.558 -13.444 1.00 98.50 69 ILE A CA 1
ATOM 521 C C . ILE A 1 69 ? 5.178 -4.104 -13.256 1.00 98.50 69 ILE A C 1
ATOM 523 O O . ILE A 1 69 ? 4.841 -5.137 -13.826 1.00 98.50 69 ILE A O 1
ATOM 527 N N . ILE A 1 70 ? 4.343 -3.412 -12.487 1.00 98.50 70 ILE A N 1
ATOM 528 C CA . ILE A 1 70 ? 2.919 -3.731 -12.342 1.00 98.50 70 ILE A CA 1
ATOM 529 C C . ILE A 1 70 ? 2.125 -2.547 -12.873 1.00 98.50 70 ILE A C 1
ATOM 531 O O . ILE A 1 70 ? 2.270 -1.444 -12.353 1.00 98.50 70 ILE A O 1
ATOM 535 N N . MET A 1 71 ? 1.302 -2.740 -13.899 1.00 98.25 71 MET A N 1
ATOM 536 C CA . MET A 1 71 ? 0.535 -1.640 -14.488 1.00 98.25 71 MET A CA 1
ATOM 537 C C . MET A 1 71 ? -0.769 -2.144 -15.104 1.00 98.25 71 MET A C 1
ATOM 539 O O . MET A 1 71 ? -0.821 -3.249 -15.652 1.00 98.25 71 MET A O 1
ATOM 543 N N . HIS A 1 72 ? -1.820 -1.332 -14.999 1.00 97.69 72 HIS A N 1
ATOM 544 C CA . HIS A 1 72 ? -3.075 -1.577 -15.696 1.00 97.69 72 HIS A CA 1
ATOM 545 C C . HIS A 1 72 ? -2.936 -1.205 -17.176 1.00 97.69 72 HIS A C 1
ATOM 547 O O . HIS A 1 72 ? -2.296 -0.210 -17.502 1.00 97.69 72 HIS A O 1
ATOM 553 N N . GLU A 1 73 ? -3.515 -2.003 -18.069 1.00 96.88 73 GLU A N 1
ATOM 554 C CA . GLU A 1 73 ? -3.478 -1.732 -19.510 1.00 96.88 73 GLU A CA 1
ATOM 555 C C . GLU A 1 73 ? -4.195 -0.423 -19.863 1.00 96.88 73 GLU A C 1
ATOM 557 O O . GLU A 1 73 ? -3.641 0.426 -20.555 1.00 96.88 73 GLU A O 1
ATOM 562 N N . ASP A 1 74 ? -5.395 -0.238 -19.316 1.00 94.88 74 ASP A N 1
ATOM 563 C CA . ASP A 1 74 ? -6.205 0.973 -19.482 1.00 94.88 74 ASP A CA 1
ATOM 564 C C . ASP A 1 74 ? -5.945 2.023 -18.381 1.00 94.88 74 ASP A C 1
ATOM 566 O O . ASP A 1 74 ? -6.884 2.573 -17.807 1.00 94.88 74 ASP A O 1
ATOM 570 N N . ASP A 1 75 ? -4.684 2.248 -18.003 1.00 96.06 75 ASP A N 1
ATOM 571 C CA . ASP A 1 75 ? -4.329 3.328 -17.070 1.00 96.06 75 ASP A CA 1
ATOM 572 C C . ASP A 1 75 ? -4.747 4.692 -17.653 1.00 96.06 75 ASP A C 1
ATOM 574 O O . ASP A 1 75 ? -4.370 5.077 -18.761 1.00 96.06 75 ASP A O 1
ATOM 578 N N . GLU A 1 76 ? -5.580 5.413 -16.904 1.00 94.06 76 GLU A N 1
ATOM 579 C CA . GLU A 1 76 ? -6.211 6.655 -17.340 1.00 94.06 76 GLU A CA 1
ATOM 580 C C . GLU A 1 76 ? -5.299 7.889 -17.276 1.00 94.06 76 GLU A C 1
ATOM 582 O O . GLU A 1 76 ? -5.670 8.950 -17.785 1.00 94.06 76 GLU A O 1
ATOM 587 N N . VAL A 1 77 ? -4.136 7.783 -16.627 1.00 93.12 77 VAL A N 1
ATOM 588 C CA . VAL A 1 77 ? -3.199 8.896 -16.409 1.00 93.12 77 VAL A CA 1
ATOM 589 C C . VAL A 1 77 ? -2.008 8.804 -17.357 1.00 93.12 77 VAL A C 1
ATOM 591 O O . VAL A 1 77 ? -1.575 9.821 -17.901 1.00 93.12 77 VAL A O 1
ATOM 594 N N . ILE A 1 78 ? -1.472 7.600 -17.555 1.00 94.38 78 ILE A N 1
ATOM 595 C CA . ILE A 1 78 ? -0.288 7.338 -18.381 1.00 94.38 78 ILE A CA 1
ATOM 596 C C . ILE A 1 78 ? -0.491 6.074 -19.217 1.00 94.38 78 ILE A C 1
ATOM 598 O O . ILE A 1 78 ? -0.952 5.056 -18.720 1.00 94.38 78 ILE A O 1
ATOM 602 N N . ALA A 1 79 ? -0.109 6.110 -20.493 1.00 96.31 79 ALA A N 1
ATOM 603 C CA . ALA A 1 79 ? -0.358 4.995 -21.405 1.00 96.31 79 ALA A CA 1
ATOM 604 C C . ALA A 1 79 ? 0.536 3.778 -21.106 1.00 96.31 79 ALA A C 1
ATOM 606 O O . ALA A 1 79 ? 1.759 3.900 -21.048 1.00 96.31 79 ALA A O 1
ATOM 607 N N . PHE A 1 80 ? -0.057 2.586 -20.996 1.00 97.56 80 PHE A N 1
ATOM 608 C CA . PHE A 1 80 ? 0.666 1.335 -20.726 1.00 97.56 80 PHE A CA 1
ATOM 609 C C . PHE A 1 80 ? 1.819 1.071 -21.707 1.00 97.56 80 PHE A C 1
ATOM 611 O O . PHE A 1 80 ? 2.914 0.686 -21.288 1.00 97.56 80 PHE A O 1
ATOM 618 N N . GLU A 1 81 ? 1.590 1.320 -22.998 1.00 97.94 81 GLU A N 1
ATOM 619 C CA . GLU A 1 81 ? 2.584 1.113 -24.058 1.00 97.94 81 GLU A CA 1
ATOM 620 C C . GLU A 1 81 ? 3.797 2.040 -23.903 1.00 97.94 81 GLU A C 1
ATOM 622 O O . GLU A 1 81 ? 4.939 1.597 -24.004 1.00 97.94 81 GLU A O 1
ATOM 627 N N . ASP A 1 82 ? 3.570 3.307 -23.555 1.00 97.12 82 ASP A N 1
ATOM 628 C CA . ASP A 1 82 ? 4.655 4.276 -23.384 1.00 97.12 82 ASP A CA 1
ATOM 629 C C . ASP A 1 82 ? 5.457 4.026 -22.102 1.00 97.12 82 ASP A C 1
ATOM 631 O O . ASP A 1 82 ? 6.594 4.476 -21.986 1.00 97.12 82 ASP A O 1
ATOM 635 N N . GLN A 1 83 ? 4.887 3.313 -21.129 1.00 97.94 83 GLN A N 1
ATOM 636 C CA . GLN A 1 83 ? 5.521 3.111 -19.831 1.00 97.94 83 GLN A CA 1
ATOM 637 C C . GLN A 1 83 ? 6.015 1.676 -19.632 1.00 97.94 83 GLN A C 1
ATOM 639 O O . GLN A 1 83 ? 7.219 1.407 -19.667 1.00 97.94 83 GLN A O 1
ATOM 644 N N . ALA A 1 84 ? 5.096 0.735 -19.416 1.00 97.62 84 ALA A N 1
ATOM 645 C CA . ALA A 1 84 ? 5.427 -0.631 -19.033 1.00 97.62 84 ALA A CA 1
ATOM 646 C C . ALA A 1 84 ? 6.111 -1.406 -20.165 1.00 97.62 84 ALA A C 1
ATOM 648 O O . ALA A 1 84 ? 7.058 -2.156 -19.912 1.00 97.62 84 ALA A O 1
ATOM 649 N N . VAL A 1 85 ? 5.669 -1.206 -21.410 1.00 98.12 85 VAL A N 1
ATOM 650 C CA . VAL A 1 85 ? 6.273 -1.863 -22.578 1.00 98.12 85 VAL A CA 1
ATOM 651 C C . VAL A 1 85 ? 7.653 -1.290 -22.880 1.00 98.12 85 VAL A C 1
ATOM 653 O O . VAL A 1 85 ? 8.595 -2.066 -23.022 1.00 98.12 85 VAL A O 1
ATOM 656 N N . VAL A 1 86 ? 7.825 0.035 -22.841 1.00 98.19 86 VAL A N 1
ATOM 657 C CA . VAL A 1 86 ? 9.151 0.665 -22.975 1.00 98.19 86 VAL A CA 1
ATOM 658 C C . VAL A 1 86 ? 10.127 0.154 -21.911 1.00 98.19 86 VAL A C 1
ATOM 660 O O . VAL A 1 86 ? 11.243 -0.249 -22.241 1.00 98.19 86 VAL A O 1
ATOM 663 N N . ALA A 1 87 ? 9.719 0.099 -20.637 1.00 97.56 87 ALA A N 1
ATOM 664 C CA . ALA A 1 87 ? 10.574 -0.429 -19.573 1.00 97.56 87 ALA A CA 1
ATOM 665 C C . ALA A 1 87 ? 10.989 -1.885 -19.835 1.00 97.56 87 ALA A C 1
ATOM 667 O O . ALA A 1 87 ? 12.162 -2.228 -19.661 1.00 97.56 87 ALA A O 1
ATOM 668 N N . ARG A 1 88 ? 10.054 -2.735 -20.280 1.00 97.81 88 ARG A N 1
ATOM 669 C CA . ARG A 1 88 ? 10.335 -4.126 -20.659 1.00 97.81 88 ARG A CA 1
ATOM 670 C C . ARG A 1 88 ? 11.328 -4.203 -21.804 1.00 97.81 88 ARG A C 1
ATOM 672 O O . ARG A 1 88 ? 12.274 -4.972 -21.716 1.00 97.81 88 ARG A O 1
ATOM 679 N N . ASP A 1 89 ? 11.135 -3.421 -22.853 1.00 98.19 89 ASP A N 1
ATOM 680 C CA . ASP A 1 89 ? 11.951 -3.522 -24.059 1.00 98.19 89 ASP A CA 1
ATOM 681 C C . ASP A 1 89 ? 13.388 -3.029 -23.811 1.00 98.19 89 ASP A C 1
ATOM 683 O O . ASP A 1 89 ? 14.338 -3.594 -24.351 1.00 98.19 89 ASP A O 1
ATOM 687 N N . LEU A 1 90 ? 13.569 -2.051 -22.916 1.00 97.56 90 LEU A N 1
ATOM 688 C CA . LEU A 1 90 ? 14.890 -1.561 -22.506 1.00 97.56 90 LEU A CA 1
ATOM 689 C C . LEU A 1 90 ? 15.645 -2.534 -21.590 1.00 97.56 90 LEU A C 1
ATOM 691 O O . LEU A 1 90 ? 16.870 -2.631 -21.674 1.00 97.56 90 LEU A O 1
ATOM 695 N N . THR A 1 91 ? 14.942 -3.239 -20.699 1.00 96.50 91 THR A N 1
ATOM 696 C CA . THR A 1 91 ? 15.563 -3.973 -19.573 1.00 96.50 91 THR A CA 1
ATOM 697 C C . THR A 1 91 ? 15.354 -5.484 -19.597 1.00 96.50 91 THR A C 1
ATOM 699 O O . THR A 1 91 ? 15.997 -6.207 -18.840 1.00 96.50 91 THR A O 1
ATOM 702 N N . ASN A 1 92 ? 14.448 -5.975 -20.442 1.00 96.56 92 ASN A N 1
ATOM 703 C CA . ASN A 1 92 ? 13.898 -7.331 -20.404 1.00 96.56 92 ASN A CA 1
ATOM 704 C C . ASN A 1 92 ? 13.290 -7.705 -19.031 1.00 96.56 92 ASN A C 1
ATOM 706 O O . ASN A 1 92 ? 13.378 -8.851 -18.584 1.00 96.56 92 ASN A O 1
ATOM 710 N N . CYS A 1 93 ? 12.710 -6.727 -18.325 1.00 96.50 93 CYS A N 1
ATOM 711 C CA . CYS A 1 93 ? 12.073 -6.947 -17.029 1.00 96.50 93 CYS A CA 1
ATOM 712 C C . CYS A 1 93 ? 10.735 -7.694 -17.136 1.00 96.50 93 CYS A C 1
ATOM 714 O O . CYS A 1 93 ? 10.160 -7.859 -18.212 1.00 96.50 93 CYS A O 1
ATOM 716 N N . THR A 1 94 ? 10.219 -8.155 -15.993 1.00 97.94 94 THR A N 1
ATOM 717 C CA . THR A 1 94 ? 8.883 -8.761 -15.941 1.00 97.94 94 THR A CA 1
ATOM 718 C C . THR A 1 94 ? 7.823 -7.670 -15.854 1.00 97.94 94 THR A C 1
ATOM 720 O O . THR A 1 94 ? 7.931 -6.770 -15.022 1.00 97.94 94 THR A O 1
ATOM 723 N N . VAL A 1 95 ? 6.777 -7.775 -16.675 1.00 98.06 95 VAL A N 1
ATOM 724 C CA . VAL A 1 95 ? 5.606 -6.893 -16.620 1.00 98.06 95 VAL A CA 1
ATOM 725 C C . VAL A 1 95 ? 4.386 -7.709 -16.224 1.00 98.06 95 VAL A C 1
ATOM 727 O O . VAL A 1 95 ? 3.974 -8.616 -16.946 1.00 98.06 95 VAL A O 1
ATOM 730 N N . PHE A 1 96 ? 3.790 -7.367 -15.089 1.00 97.88 96 PHE A N 1
ATOM 731 C CA . PHE A 1 96 ? 2.483 -7.853 -14.685 1.00 97.88 96 PHE A CA 1
ATOM 732 C C . PHE A 1 96 ? 1.412 -6.884 -15.188 1.00 97.88 96 PHE A C 1
ATOM 734 O O . PHE A 1 96 ? 1.210 -5.800 -14.633 1.00 97.88 96 PHE A O 1
ATOM 741 N N . ARG A 1 97 ? 0.752 -7.279 -16.277 1.00 97.44 97 ARG A N 1
ATOM 742 C CA . ARG A 1 97 ? -0.331 -6.519 -16.901 1.00 97.44 97 ARG A CA 1
ATOM 743 C C . ARG A 1 97 ? -1.653 -6.831 -16.213 1.00 97.44 97 ARG A C 1
ATOM 745 O O . ARG A 1 97 ? -2.082 -7.984 -16.199 1.00 97.44 97 ARG A O 1
ATOM 752 N N . ILE A 1 98 ? -2.312 -5.796 -15.706 1.00 95.00 98 ILE A N 1
ATOM 753 C CA . ILE A 1 98 ? -3.668 -5.895 -15.162 1.00 95.00 98 ILE A CA 1
ATOM 754 C C . ILE A 1 98 ? -4.658 -5.490 -16.249 1.00 95.00 98 ILE A C 1
ATOM 756 O O . ILE A 1 98 ? -4.495 -4.453 -16.885 1.00 95.00 98 ILE A O 1
ATOM 760 N N . THR A 1 99 ? -5.661 -6.334 -16.467 1.00 94.06 99 THR A N 1
ATOM 761 C CA . THR A 1 99 ? -6.738 -6.116 -17.450 1.00 94.06 99 THR A CA 1
ATOM 762 C C . THR A 1 99 ? -8.117 -6.053 -16.796 1.00 94.06 99 THR A C 1
ATOM 764 O O . THR A 1 99 ? -9.115 -5.777 -17.455 1.00 94.06 99 THR A O 1
ATOM 767 N N . GLU A 1 100 ? -8.187 -6.337 -15.495 1.00 88.62 100 GLU A N 1
ATOM 768 C CA . GLU A 1 100 ? -9.433 -6.343 -14.741 1.00 88.62 100 GLU A CA 1
ATOM 769 C C . GLU A 1 100 ? -9.705 -4.962 -14.132 1.00 88.62 100 GLU A C 1
ATOM 771 O O . GLU A 1 100 ? -8.776 -4.345 -13.606 1.00 88.62 100 GLU A O 1
ATOM 776 N N . PRO A 1 101 ? -10.970 -4.499 -14.114 1.00 84.25 101 PRO A N 1
ATOM 777 C CA . PRO A 1 101 ? -11.324 -3.212 -13.526 1.00 84.25 101 PRO A CA 1
ATOM 778 C C . PRO A 1 101 ? -10.901 -3.097 -12.058 1.00 84.25 101 PRO A C 1
ATOM 780 O O . PRO A 1 101 ? -11.228 -3.957 -11.237 1.00 84.25 101 PRO A O 1
ATOM 783 N N . LEU A 1 102 ? -10.240 -1.990 -11.712 1.00 84.00 102 LEU A N 1
ATOM 784 C CA . LEU A 1 102 ? -9.766 -1.715 -10.355 1.00 84.00 102 LEU A CA 1
ATOM 785 C C . LEU A 1 102 ? -10.569 -0.613 -9.665 1.00 84.00 102 LEU A C 1
ATOM 787 O O . LEU A 1 102 ? -11.090 0.314 -10.291 1.00 84.00 102 LEU A O 1
ATOM 791 N N . PHE A 1 103 ? -10.642 -0.691 -8.336 1.00 75.25 103 PHE A N 1
ATOM 792 C CA . PHE A 1 103 ? -11.265 0.358 -7.540 1.00 75.25 103 PHE A CA 1
ATOM 793 C C . PHE A 1 103 ? -10.419 1.636 -7.596 1.00 75.25 103 PHE A C 1
ATOM 795 O O . PHE A 1 103 ? -9.227 1.612 -7.308 1.00 75.25 103 PHE A O 1
ATOM 802 N N . GLY A 1 104 ? -11.039 2.765 -7.941 1.00 77.44 104 GLY A N 1
ATOM 803 C CA . GLY A 1 104 ? -10.346 4.054 -8.013 1.00 77.44 104 GLY A CA 1
ATOM 804 C C . GLY A 1 104 ? -9.558 4.316 -9.302 1.00 77.44 104 GLY A C 1
ATOM 805 O O . GLY A 1 104 ? -8.931 5.366 -9.377 1.00 77.44 104 GLY A O 1
ATOM 806 N N . GLY A 1 105 ? -9.627 3.430 -10.304 1.00 85.88 105 GLY A N 1
ATOM 807 C CA . GLY A 1 105 ? -8.979 3.611 -11.612 1.00 85.88 105 GLY A CA 1
ATOM 808 C C . GLY A 1 105 ? -7.782 2.686 -11.843 1.00 85.88 105 GLY A C 1
ATOM 809 O O . GLY A 1 105 ? -7.269 2.060 -10.910 1.00 85.88 105 GLY A O 1
ATOM 810 N N . GLY A 1 106 ? -7.349 2.593 -13.101 1.00 90.81 106 GLY A N 1
ATOM 811 C CA . GLY A 1 106 ? -6.206 1.785 -13.517 1.00 90.81 106 GLY A CA 1
ATOM 812 C C . GLY A 1 106 ? -4.893 2.315 -12.941 1.00 90.81 106 GLY A C 1
ATOM 813 O O . GLY A 1 106 ? -4.045 1.516 -12.549 1.00 90.81 106 GLY A O 1
ATOM 814 N N . HIS A 1 107 ? -4.758 3.636 -12.778 1.00 95.31 107 HIS A N 1
ATOM 815 C CA . HIS A 1 107 ? -3.532 4.245 -12.254 1.00 95.31 107 HIS A CA 1
ATOM 816 C C . HIS A 1 107 ? -3.306 4.005 -10.757 1.00 95.31 107 HIS A C 1
ATOM 818 O O . HIS A 1 107 ? -2.170 3.868 -10.298 1.00 95.31 107 HIS A O 1
ATOM 824 N N . GLN A 1 108 ? -4.382 3.964 -9.963 1.00 91.19 108 GLN A N 1
ATOM 825 C CA . GLN A 1 108 ? -4.281 3.822 -8.504 1.00 91.19 108 GLN A CA 1
ATOM 826 C C . GLN A 1 108 ? -3.836 2.424 -8.078 1.00 91.19 108 GLN A C 1
ATOM 828 O O . GLN A 1 108 ? -3.233 2.269 -7.018 1.00 91.19 108 GLN A O 1
ATOM 833 N N . LEU A 1 109 ? -4.123 1.411 -8.902 1.00 91.19 109 LEU A N 1
ATOM 834 C CA . LEU A 1 109 ? -3.729 0.026 -8.657 1.00 91.19 109 LEU A CA 1
ATOM 835 C C . LEU A 1 109 ? -4.207 -0.517 -7.294 1.00 91.19 109 LEU A C 1
ATOM 837 O O . LEU A 1 109 ? -3.548 -1.357 -6.680 1.00 91.19 109 LEU A O 1
ATOM 841 N N . PHE A 1 110 ? -5.368 -0.067 -6.802 1.00 86.69 110 PHE A N 1
ATOM 842 C CA . PHE A 1 110 ? -5.940 -0.562 -5.547 1.00 86.69 110 PHE A CA 1
ATOM 843 C C . PHE A 1 110 ? -6.531 -1.962 -5.732 1.00 86.69 110 PHE A C 1
ATOM 845 O O . PHE A 1 110 ? -7.726 -2.145 -5.964 1.00 86.69 110 PHE A O 1
ATOM 852 N N . SER A 1 111 ? -5.657 -2.958 -5.622 1.00 83.50 111 SER A N 1
ATOM 853 C CA . SER A 1 111 ? -5.969 -4.376 -5.749 1.00 83.50 111 SER A CA 1
ATOM 854 C C . SER A 1 111 ? -5.069 -5.204 -4.838 1.00 83.50 111 SER A C 1
ATOM 856 O O . SER A 1 111 ? -3.885 -4.907 -4.664 1.00 83.50 111 SER A O 1
ATOM 858 N N . ASP A 1 112 ? -5.620 -6.273 -4.273 1.00 80.75 112 ASP A N 1
ATOM 859 C CA . ASP A 1 112 ? -4.853 -7.280 -3.544 1.00 80.75 112 ASP A CA 1
ATOM 860 C C . ASP A 1 112 ? -3.839 -7.987 -4.452 1.00 80.75 112 ASP A C 1
ATOM 862 O O . ASP A 1 112 ? -2.729 -8.277 -4.008 1.00 80.75 112 ASP A O 1
ATOM 866 N N . VAL A 1 113 ? -4.166 -8.172 -5.734 1.00 84.56 113 VAL A N 1
ATOM 867 C CA . VAL A 1 113 ? -3.274 -8.752 -6.746 1.00 84.56 113 VAL A CA 1
ATOM 868 C C . VAL A 1 113 ? -1.950 -7.985 -6.824 1.00 84.56 113 VAL A C 1
ATOM 870 O O . VAL A 1 113 ? -0.884 -8.594 -6.783 1.00 84.56 113 VAL A O 1
ATOM 873 N N . VAL A 1 114 ? -1.996 -6.650 -6.848 1.00 89.12 114 VAL A N 1
ATOM 874 C CA . VAL A 1 114 ? -0.801 -5.784 -6.926 1.00 89.12 114 VAL A CA 1
ATOM 875 C C . VAL A 1 114 ? 0.115 -6.006 -5.720 1.00 89.12 114 VAL A C 1
ATOM 877 O O . VAL A 1 114 ? 1.334 -6.147 -5.863 1.00 89.12 114 VAL A O 1
ATOM 880 N N . ILE A 1 115 ? -0.471 -6.093 -4.523 1.00 88.62 115 ILE A N 1
ATOM 881 C CA . ILE A 1 115 ? 0.262 -6.344 -3.278 1.00 88.62 115 ILE A CA 1
ATOM 882 C C . ILE A 1 115 ? 0.855 -7.753 -3.270 1.00 88.62 115 ILE A C 1
ATOM 884 O O . ILE A 1 115 ? 2.033 -7.922 -2.954 1.00 88.62 115 ILE A O 1
ATOM 888 N N . ILE A 1 116 ? 0.060 -8.759 -3.634 1.00 84.38 116 ILE A N 1
ATOM 889 C CA . ILE A 1 116 ? 0.471 -10.165 -3.651 1.00 84.38 116 ILE A CA 1
ATOM 890 C C . ILE A 1 116 ? 1.653 -10.371 -4.600 1.00 84.38 116 ILE A C 1
ATOM 892 O O . ILE A 1 116 ? 2.646 -10.979 -4.202 1.00 84.38 116 ILE A O 1
ATOM 896 N N . GLU A 1 117 ? 1.589 -9.840 -5.821 1.00 89.75 117 GLU A N 1
ATOM 897 C CA . GLU A 1 117 ? 2.675 -9.981 -6.798 1.00 89.75 117 GLU A CA 1
ATOM 898 C C . GLU A 1 117 ? 3.946 -9.246 -6.358 1.00 89.75 117 GLU A C 1
ATOM 900 O O . GLU A 1 117 ? 5.050 -9.780 -6.481 1.00 89.75 117 GLU A O 1
ATOM 905 N N . SER A 1 118 ? 3.803 -8.075 -5.733 1.00 93.31 118 SER A N 1
ATOM 906 C CA . SER A 1 118 ? 4.939 -7.351 -5.152 1.00 93.31 118 SER A CA 1
ATOM 907 C C . SER A 1 118 ? 5.626 -8.151 -4.043 1.00 93.31 118 SER A C 1
ATOM 909 O O . SER A 1 118 ? 6.853 -8.251 -4.014 1.00 93.31 118 SER A O 1
ATOM 911 N N . ILE A 1 119 ? 4.844 -8.750 -3.137 1.00 87.69 119 ILE A N 1
ATOM 912 C CA . ILE A 1 119 ? 5.367 -9.585 -2.050 1.00 87.69 119 ILE A CA 1
ATOM 913 C C . ILE A 1 119 ? 6.088 -10.803 -2.625 1.00 87.69 119 ILE A C 1
ATOM 915 O O . ILE A 1 119 ? 7.243 -11.031 -2.267 1.00 87.69 119 ILE A O 1
ATOM 919 N N . LYS A 1 120 ? 5.459 -11.542 -3.549 1.00 86.00 120 LYS A N 1
ATOM 920 C CA . LYS A 1 120 ? 6.077 -12.706 -4.208 1.00 86.00 120 LYS A CA 1
ATOM 921 C C . LYS A 1 120 ? 7.412 -12.344 -4.852 1.00 86.00 120 LYS A C 1
ATOM 923 O O . LYS A 1 120 ? 8.376 -13.100 -4.745 1.00 86.00 120 LYS A O 1
ATOM 928 N N . TRP A 1 121 ? 7.492 -11.178 -5.495 1.00 92.38 121 TRP A N 1
ATOM 929 C CA . TRP A 1 121 ? 8.729 -10.703 -6.105 1.00 92.38 121 TRP A CA 1
ATOM 930 C C . TRP A 1 121 ? 9.843 -10.512 -5.073 1.00 92.38 121 TRP A C 1
ATOM 932 O O . TRP A 1 121 ? 10.942 -11.053 -5.224 1.00 92.38 121 TRP A O 1
ATOM 942 N N . PHE A 1 122 ? 9.563 -9.807 -3.975 1.00 89.69 122 PHE A N 1
ATOM 943 C CA . PHE A 1 122 ? 10.539 -9.655 -2.898 1.00 89.69 122 PHE A CA 1
ATOM 944 C C . PHE A 1 122 ? 10.881 -10.993 -2.234 1.00 89.69 122 PHE A C 1
ATOM 946 O O . PHE A 1 122 ? 12.045 -11.247 -1.936 1.00 89.69 122 PHE A O 1
ATOM 953 N N . GLU A 1 123 ? 9.932 -11.898 -2.034 1.00 82.00 123 GLU A N 1
ATOM 954 C CA . GLU A 1 123 ? 10.232 -13.224 -1.483 1.00 82.00 123 GLU A CA 1
ATOM 955 C C . GLU A 1 123 ? 11.201 -14.017 -2.356 1.00 82.00 123 GLU A C 1
ATOM 957 O O . GLU A 1 123 ? 12.196 -14.549 -1.850 1.00 82.00 123 GLU A O 1
ATOM 962 N N . ASN A 1 124 ? 10.968 -14.016 -3.665 1.00 84.19 124 ASN A N 1
ATOM 963 C CA . ASN A 1 124 ? 11.790 -14.746 -4.618 1.00 84.19 124 ASN A CA 1
ATOM 964 C C . ASN A 1 124 ? 13.195 -14.150 -4.752 1.00 84.19 124 ASN A C 1
ATOM 966 O O . ASN A 1 124 ? 14.188 -14.875 -4.677 1.00 84.19 124 ASN A O 1
ATOM 970 N N . TYR A 1 125 ? 13.298 -12.831 -4.925 1.00 87.50 125 TYR A N 1
ATOM 971 C CA . TYR A 1 125 ? 14.559 -12.191 -5.307 1.00 87.50 125 TYR A CA 1
ATOM 972 C C . TYR A 1 125 ? 15.280 -11.503 -4.144 1.00 87.50 125 TYR A C 1
ATOM 974 O O . TYR A 1 125 ? 16.516 -11.447 -4.123 1.00 87.50 125 TYR A O 1
ATOM 982 N N . PHE A 1 126 ? 14.535 -10.988 -3.163 1.00 85.69 126 PHE A N 1
ATOM 983 C CA . PHE A 1 126 ? 15.093 -10.309 -1.991 1.00 85.69 126 PHE A CA 1
ATOM 984 C C . PHE A 1 126 ? 15.382 -11.274 -0.843 1.00 85.69 126 PHE A C 1
ATOM 986 O O . PHE A 1 126 ? 16.514 -11.334 -0.368 1.00 85.69 126 PHE A O 1
ATOM 993 N N . PHE A 1 127 ? 14.393 -12.065 -0.429 1.00 79.75 127 PHE A N 1
ATOM 994 C CA . PHE A 1 127 ? 14.537 -12.998 0.694 1.00 79.75 127 PHE A CA 1
ATOM 995 C C . PHE A 1 127 ? 15.091 -14.371 0.283 1.00 79.75 127 PHE A C 1
ATOM 997 O O . PHE A 1 127 ? 15.637 -15.086 1.123 1.00 79.75 127 PHE A O 1
ATOM 1004 N N . LYS A 1 128 ? 15.022 -14.710 -1.011 1.00 70.88 128 LYS A N 1
ATOM 1005 C CA . LYS A 1 128 ? 15.633 -15.894 -1.635 1.00 70.88 128 LYS A CA 1
ATOM 1006 C C . LYS A 1 128 ? 15.170 -17.263 -1.103 1.00 70.88 128 LYS A C 1
ATOM 1008 O O . LYS A 1 128 ? 15.943 -18.201 -1.260 1.00 70.88 128 LYS A O 1
ATOM 1013 N N . TYR A 1 129 ? 13.974 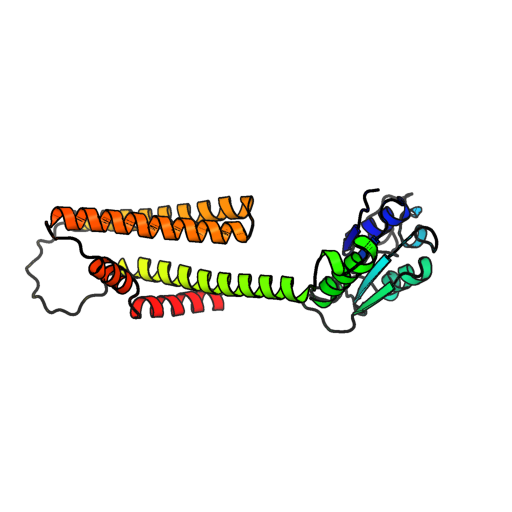-17.399 -0.502 1.00 57.97 129 TYR A N 1
ATOM 1014 C CA . TYR A 1 129 ? 13.128 -18.625 -0.420 1.00 57.97 129 TYR A CA 1
ATOM 1015 C C . TYR A 1 129 ? 12.042 -18.543 0.683 1.00 57.97 129 TYR A C 1
ATOM 1017 O O . TYR A 1 129 ? 12.287 -18.050 1.785 1.00 57.97 129 TYR A O 1
ATOM 1025 N N . GLU A 1 130 ? 10.906 -19.211 0.436 1.00 50.06 130 GLU A N 1
ATOM 1026 C CA . GLU A 1 130 ? 9.729 -19.435 1.313 1.00 50.06 130 GLU A CA 1
ATOM 1027 C C . GLU A 1 130 ? 10.025 -20.003 2.721 1.00 50.06 130 GLU A C 1
ATOM 1029 O O . GLU A 1 130 ? 9.200 -19.919 3.633 1.00 50.06 130 GLU A O 1
ATOM 1034 N N . LYS A 1 131 ? 11.202 -20.609 2.931 1.00 50.72 131 LYS A N 1
ATOM 1035 C CA . LYS A 1 131 ? 11.535 -21.355 4.160 1.00 50.72 131 LYS A CA 1
ATOM 1036 C C . LYS A 1 131 ? 11.698 -20.487 5.410 1.00 50.72 131 LYS A C 1
ATOM 1038 O O . LYS A 1 131 ? 11.601 -21.024 6.510 1.00 50.72 131 LYS A O 1
ATOM 1043 N N . ILE A 1 132 ? 11.994 -19.196 5.254 1.00 48.69 132 ILE A N 1
ATOM 1044 C CA . ILE A 1 132 ? 12.295 -18.298 6.383 1.00 48.69 132 ILE A CA 1
ATOM 1045 C C . ILE A 1 132 ? 11.039 -17.546 6.847 1.00 48.69 132 ILE A C 1
ATOM 1047 O O . ILE A 1 132 ? 10.843 -17.390 8.049 1.00 48.69 132 ILE A O 1
ATOM 1051 N N . ASN A 1 133 ? 10.169 -17.138 5.917 1.00 48.16 133 ASN A N 1
ATOM 1052 C CA . ASN A 1 133 ? 9.007 -16.293 6.219 1.00 48.16 133 ASN A CA 1
ATOM 1053 C C . ASN A 1 133 ? 7.684 -17.075 6.359 1.00 48.16 133 ASN A C 1
ATOM 1055 O O . ASN A 1 133 ? 6.715 -16.532 6.887 1.00 48.16 133 ASN A O 1
ATOM 1059 N N . GLY A 1 134 ? 7.657 -18.358 5.972 1.00 46.84 134 GLY A N 1
ATOM 1060 C CA . GLY A 1 134 ? 6.471 -19.214 6.063 1.00 46.84 134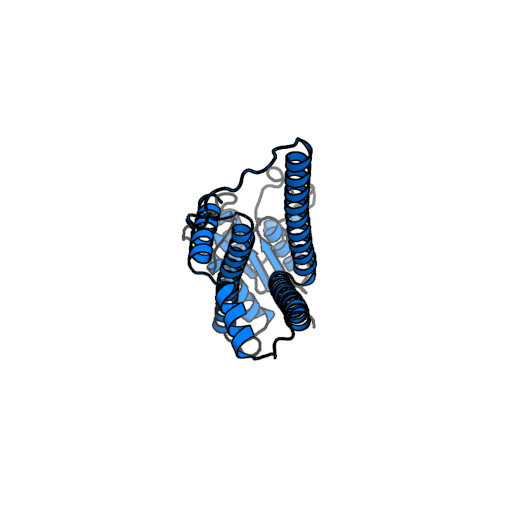 GLY A CA 1
ATOM 1061 C C . GLY A 1 134 ? 5.373 -18.846 5.050 1.00 46.84 134 GLY A C 1
ATOM 1062 O O . GLY A 1 134 ? 5.439 -17.807 4.400 1.00 46.84 134 GLY A O 1
ATOM 1063 N N . PRO A 1 135 ? 4.350 -19.700 4.871 1.00 46.94 135 PRO A N 1
ATOM 1064 C CA . PRO A 1 135 ? 3.304 -19.455 3.884 1.00 46.94 135 PRO A CA 1
ATOM 1065 C C . PRO A 1 135 ? 2.445 -18.239 4.263 1.00 46.94 135 PRO A C 1
ATOM 1067 O O . PRO A 1 135 ? 1.777 -18.225 5.301 1.00 46.94 135 PRO A O 1
ATOM 1070 N N . ILE A 1 136 ? 2.409 -17.255 3.361 1.00 51.28 136 ILE A N 1
ATOM 1071 C CA . ILE A 1 136 ? 1.703 -15.965 3.465 1.00 51.28 136 ILE A CA 1
ATOM 1072 C C . ILE A 1 136 ? 0.224 -16.102 3.880 1.00 51.28 136 ILE A C 1
ATOM 1074 O O . ILE A 1 136 ? -0.308 -15.233 4.576 1.00 51.28 136 ILE A O 1
ATOM 1078 N N . ILE A 1 137 ? -0.434 -17.212 3.520 1.00 49.16 137 ILE A N 1
ATOM 1079 C CA . ILE A 1 137 ? -1.818 -17.521 3.921 1.00 49.16 137 ILE A CA 1
ATOM 1080 C C . ILE A 1 137 ? -1.989 -17.417 5.440 1.00 49.16 137 ILE A C 1
ATOM 1082 O O . ILE A 1 137 ? -3.002 -16.898 5.899 1.00 49.16 137 ILE A O 1
ATOM 1086 N N . ILE A 1 138 ? -1.000 -17.854 6.225 1.00 46.28 138 ILE A N 1
ATOM 1087 C CA . ILE A 1 138 ? -1.074 -17.805 7.689 1.00 46.28 138 ILE A CA 1
ATOM 1088 C C . ILE A 1 138 ? -1.072 -16.348 8.170 1.00 46.28 138 ILE A C 1
ATOM 1090 O O . ILE A 1 138 ? -1.894 -15.984 9.007 1.00 46.28 138 ILE A O 1
ATOM 1094 N N . THR A 1 139 ? -0.217 -15.492 7.609 1.00 52.00 139 THR A N 1
ATOM 1095 C CA . THR A 1 139 ? -0.099 -14.080 8.009 1.00 52.00 139 THR A CA 1
ATOM 1096 C C . THR A 1 139 ? -1.331 -13.265 7.609 1.00 52.00 139 THR A C 1
ATOM 1098 O O . THR A 1 139 ? -1.824 -12.469 8.411 1.00 52.00 139 THR A O 1
ATOM 1101 N N . PHE A 1 140 ? -1.896 -13.501 6.418 1.00 52.03 140 PHE A N 1
ATOM 1102 C CA . PHE A 1 140 ? -3.163 -12.878 6.018 1.00 52.03 140 PHE A CA 1
ATOM 1103 C C . PHE A 1 140 ? -4.331 -13.362 6.870 1.00 52.03 140 PHE A C 1
ATOM 1105 O O . PHE A 1 140 ? -5.102 -12.537 7.352 1.00 52.03 140 PHE A O 1
ATOM 1112 N N . LEU A 1 141 ? -4.454 -14.672 7.108 1.00 53.66 141 LEU A N 1
ATOM 1113 C CA . LEU A 1 141 ? -5.530 -15.223 7.931 1.00 53.66 141 LEU A CA 1
ATOM 1114 C C . LEU A 1 141 ? -5.476 -14.650 9.352 1.00 53.66 141 LEU A C 1
ATOM 1116 O O . LEU A 1 141 ? -6.503 -14.249 9.891 1.00 53.66 141 LEU A O 1
ATOM 1120 N N . VAL A 1 142 ? -4.279 -14.541 9.933 1.00 57.81 142 VAL A N 1
ATOM 1121 C CA . VAL A 1 142 ? -4.075 -13.917 11.246 1.00 57.81 142 VAL A CA 1
ATOM 1122 C C . VAL A 1 142 ? -4.461 -12.437 11.217 1.00 57.81 142 VAL A C 1
ATOM 1124 O O . VAL A 1 142 ? -5.188 -12.001 12.107 1.00 57.81 142 VAL A O 1
ATOM 1127 N N . ASN A 1 143 ? -4.075 -11.675 10.189 1.00 50.44 143 ASN A N 1
ATOM 1128 C CA . ASN A 1 143 ? -4.492 -10.275 10.049 1.00 50.44 143 ASN A CA 1
ATOM 1129 C C . ASN A 1 143 ? -6.014 -10.127 9.914 1.00 50.44 143 ASN A C 1
ATOM 1131 O O . ASN A 1 143 ? -6.603 -9.308 10.614 1.00 50.44 143 ASN A O 1
ATOM 1135 N N . TYR A 1 144 ? -6.676 -10.939 9.089 1.00 58.78 144 TYR A N 1
ATOM 1136 C CA . TYR A 1 144 ? -8.135 -10.908 8.957 1.00 58.78 144 TYR A CA 1
ATOM 1137 C C . TYR A 1 144 ? -8.842 -11.322 10.248 1.00 58.78 144 TYR A C 1
ATOM 1139 O O . TYR A 1 144 ? -9.826 -10.693 10.632 1.00 58.78 144 TYR A O 1
ATOM 1147 N N . VAL A 1 145 ? -8.325 -12.322 10.966 1.00 65.50 145 VAL A N 1
ATOM 1148 C CA . VAL A 1 145 ? -8.838 -12.711 12.287 1.00 65.50 145 VAL A CA 1
ATOM 1149 C C . VAL A 1 145 ? -8.691 -11.558 13.279 1.00 65.50 145 VAL A C 1
ATOM 1151 O O . VAL A 1 145 ? -9.644 -11.242 13.989 1.00 65.50 145 VAL A O 1
ATOM 1154 N N . ILE A 1 146 ? -7.542 -10.877 13.297 1.00 59.56 146 ILE A N 1
ATOM 1155 C CA . ILE A 1 146 ? -7.315 -9.705 14.150 1.00 59.56 146 ILE A CA 1
ATOM 1156 C C . ILE A 1 146 ? -8.269 -8.568 13.771 1.00 59.56 146 ILE A C 1
ATOM 1158 O O . ILE A 1 146 ? -8.882 -7.980 14.662 1.00 59.56 146 ILE A O 1
ATOM 1162 N N . ILE A 1 147 ? -8.460 -8.284 12.480 1.00 57.28 147 ILE A N 1
ATOM 1163 C CA . ILE A 1 147 ? -9.403 -7.265 11.997 1.00 57.28 147 ILE A CA 1
ATOM 1164 C C . ILE A 1 147 ? -10.828 -7.606 12.437 1.00 57.28 147 ILE A C 1
ATOM 1166 O O . ILE A 1 147 ? -11.498 -6.753 13.013 1.00 57.28 147 ILE A O 1
ATOM 1170 N N . ILE A 1 148 ? -11.279 -8.849 12.249 1.00 65.81 148 ILE A N 1
ATOM 1171 C CA . ILE A 1 148 ? -12.614 -9.307 12.664 1.00 65.81 148 ILE A CA 1
ATOM 1172 C C . ILE A 1 148 ? -12.798 -9.151 14.176 1.00 65.81 148 ILE A C 1
ATOM 1174 O O . ILE A 1 148 ? -13.808 -8.604 14.620 1.00 65.81 148 ILE A O 1
ATOM 1178 N N . ILE A 1 149 ? -11.816 -9.576 14.977 1.00 70.88 149 ILE A N 1
ATOM 1179 C CA . ILE A 1 149 ? -11.848 -9.410 16.436 1.00 70.88 149 ILE A CA 1
ATOM 1180 C C . ILE A 1 149 ? -11.922 -7.922 16.797 1.00 70.88 149 ILE A C 1
ATOM 1182 O O . ILE A 1 149 ? -12.715 -7.534 17.655 1.00 70.88 149 ILE A O 1
ATOM 1186 N N . THR A 1 150 ? -11.149 -7.079 16.116 1.00 54.69 150 THR A N 1
ATOM 1187 C CA . THR A 1 150 ? -11.128 -5.627 16.340 1.00 54.69 150 THR A CA 1
ATOM 1188 C C . THR A 1 150 ? -12.478 -4.997 16.008 1.00 54.69 150 THR A C 1
ATOM 1190 O O . THR A 1 150 ? -12.980 -4.179 16.777 1.00 54.69 150 THR A O 1
ATOM 1193 N N . LEU A 1 151 ? -13.116 -5.429 14.921 1.00 62.62 151 LEU A N 1
ATOM 1194 C CA . LEU A 1 151 ? -14.432 -4.953 14.504 1.00 62.62 151 LEU A CA 1
ATOM 1195 C C . LEU A 1 151 ? -15.515 -5.348 15.516 1.00 62.62 151 LEU A C 1
ATOM 1197 O O . LEU A 1 151 ? -16.326 -4.515 15.921 1.00 62.62 151 LEU A O 1
ATOM 1201 N N . ILE A 1 152 ? -15.484 -6.595 15.998 1.00 70.94 152 ILE A N 1
ATOM 1202 C CA . ILE A 1 152 ? -16.382 -7.074 17.058 1.00 70.94 152 ILE A CA 1
ATOM 1203 C C . ILE A 1 152 ? -16.184 -6.246 18.332 1.00 70.94 152 ILE A C 1
ATOM 1205 O O . ILE A 1 152 ? -17.158 -5.816 18.950 1.00 70.94 152 ILE A O 1
ATOM 1209 N N . LEU A 1 153 ? -14.937 -5.982 18.722 1.00 64.00 153 LEU A N 1
ATOM 1210 C CA . LEU A 1 153 ? -14.629 -5.179 19.904 1.00 64.00 153 LEU A CA 1
ATOM 1211 C C . LEU A 1 153 ? -15.089 -3.730 19.754 1.00 64.00 153 LEU A C 1
ATOM 1213 O O . LEU A 1 153 ? -15.662 -3.188 20.696 1.00 64.00 153 LEU A O 1
ATOM 1217 N N . LEU A 1 154 ? -14.912 -3.121 18.580 1.00 63.19 154 LEU A N 1
ATOM 1218 C CA . LEU A 1 154 ? -15.413 -1.781 18.290 1.00 63.19 154 LEU A CA 1
ATOM 1219 C C . LEU A 1 154 ? -16.934 -1.726 18.452 1.00 63.19 154 LEU A C 1
ATOM 1221 O O . LEU A 1 154 ? -17.449 -0.855 19.155 1.00 63.19 154 LEU A O 1
ATOM 1225 N N . VAL A 1 155 ? -17.651 -2.702 17.885 1.00 71.06 155 VAL A N 1
ATOM 1226 C CA . VAL A 1 155 ? -19.100 -2.832 18.067 1.00 71.06 155 VAL A CA 1
ATOM 1227 C C . VAL A 1 155 ? -19.438 -2.947 19.554 1.00 71.06 155 VAL A C 1
ATOM 1229 O O . VAL A 1 155 ? -20.271 -2.188 20.039 1.00 71.06 155 VAL A O 1
ATOM 1232 N N . LEU A 1 156 ? -18.762 -3.808 20.319 1.00 68.50 156 LEU A N 1
ATOM 1233 C CA . LEU A 1 156 ? -18.998 -3.965 21.761 1.00 68.50 156 LEU A CA 1
ATOM 1234 C C . LEU A 1 156 ? -18.710 -2.691 22.573 1.00 68.50 156 LEU A C 1
ATOM 1236 O O . LEU A 1 156 ? -19.431 -2.399 23.533 1.00 68.50 156 LEU A O 1
ATOM 1240 N N . ILE A 1 157 ? -17.696 -1.910 22.199 1.00 71.06 157 ILE A N 1
ATOM 1241 C CA . ILE A 1 157 ? -17.359 -0.634 22.845 1.00 71.06 157 ILE A CA 1
ATOM 1242 C C . ILE A 1 157 ? -18.446 0.399 22.573 1.00 71.06 157 ILE A C 1
ATOM 1244 O O . ILE A 1 157 ? -18.951 1.011 23.517 1.00 71.06 157 ILE A O 1
ATOM 1248 N N . VAL A 1 158 ? -18.859 0.553 21.313 1.00 63.88 158 VAL A N 1
ATOM 1249 C CA . VAL A 1 158 ? -19.964 1.447 20.943 1.00 63.88 158 VAL A CA 1
ATOM 1250 C C . VAL A 1 158 ? -21.242 1.025 21.671 1.00 63.88 158 VAL A C 1
ATOM 1252 O O . VAL A 1 158 ? -21.920 1.865 22.269 1.00 63.88 158 VAL A O 1
ATOM 1255 N N . LEU A 1 159 ? -21.510 -0.284 21.740 1.00 62.75 159 LEU A N 1
ATOM 1256 C CA . LEU A 1 159 ? -22.617 -0.840 22.511 1.00 62.75 159 LEU A CA 1
ATOM 1257 C C . LEU A 1 159 ? -22.557 -0.417 23.980 1.00 62.75 159 LEU A C 1
ATOM 1259 O O . LEU A 1 159 ? -23.523 0.113 24.527 1.00 62.75 159 LEU A O 1
ATOM 1263 N N . THR A 1 160 ? -21.398 -0.582 24.605 1.00 70.12 160 THR A N 1
ATOM 1264 C CA . THR A 1 160 ? -21.176 -0.245 26.013 1.00 70.12 160 THR A CA 1
ATOM 1265 C C . THR A 1 160 ? -21.323 1.253 26.282 1.00 70.12 160 THR A C 1
ATOM 1267 O O . THR A 1 160 ? -21.965 1.637 27.263 1.00 70.12 160 THR A O 1
ATOM 1270 N N . LEU A 1 161 ? -20.787 2.112 25.411 1.00 64.44 161 LEU A N 1
ATOM 1271 C CA . LEU A 1 161 ? -20.889 3.570 25.528 1.00 64.44 161 LEU A CA 1
ATOM 1272 C C . LEU A 1 161 ? -22.339 4.038 25.453 1.00 64.44 161 LEU A C 1
ATOM 1274 O O . LEU A 1 161 ? -22.777 4.862 26.262 1.00 64.44 161 LEU A O 1
ATOM 1278 N N . ILE A 1 162 ? -23.112 3.485 24.527 1.00 64.44 162 ILE A N 1
ATOM 1279 C CA . ILE A 1 162 ? -24.518 3.840 24.374 1.00 64.44 162 ILE A CA 1
ATOM 1280 C C . ILE A 1 162 ? -25.347 3.281 25.539 1.00 64.44 162 ILE A C 1
ATOM 1282 O O . ILE A 1 162 ? -26.184 4.004 26.084 1.00 64.44 162 ILE A O 1
ATOM 1286 N N . ILE A 1 163 ? -25.068 2.059 26.014 1.00 67.25 163 ILE A N 1
ATOM 1287 C CA . ILE A 1 163 ? -25.680 1.517 27.238 1.00 67.25 163 ILE A CA 1
ATOM 1288 C C . ILE A 1 163 ? -25.406 2.441 28.424 1.00 67.25 163 ILE A C 1
ATOM 1290 O O . ILE A 1 163 ? -26.328 2.827 29.148 1.00 67.25 163 ILE A O 1
ATOM 1294 N N . TYR A 1 164 ? -24.152 2.838 28.614 1.00 69.00 164 TYR A N 1
ATOM 1295 C CA . TYR A 1 164 ? -23.755 3.733 29.689 1.00 69.00 164 TYR A CA 1
ATOM 1296 C C . TYR A 1 164 ? -24.463 5.090 29.584 1.00 69.00 164 TYR A C 1
ATOM 1298 O O . TYR A 1 164 ? -24.986 5.591 30.579 1.00 69.00 164 TYR A O 1
ATOM 1306 N N . THR A 1 165 ? -24.561 5.640 28.374 1.00 61.78 165 THR A N 1
ATOM 1307 C CA . THR A 1 165 ? -25.208 6.929 28.096 1.00 61.78 165 THR A CA 1
ATOM 1308 C C . THR A 1 165 ? -26.723 6.865 28.317 1.00 61.78 165 THR A C 1
ATOM 1310 O O . THR A 1 165 ? -27.300 7.755 28.943 1.00 61.78 165 THR A O 1
ATOM 1313 N N . SER A 1 166 ? -27.376 5.774 27.908 1.00 59.56 166 SER A N 1
ATOM 1314 C CA . SER A 1 166 ? -28.819 5.561 28.082 1.00 59.56 166 SER A CA 1
ATOM 1315 C C . SER A 1 166 ? -29.254 5.557 29.555 1.00 59.56 166 SER A C 1
ATOM 1317 O O . SER A 1 166 ? -30.345 6.021 29.875 1.00 59.56 166 SER A O 1
ATOM 1319 N N . LYS A 1 167 ? -28.376 5.142 30.483 1.00 62.31 167 LYS A N 1
ATOM 1320 C CA . LYS A 1 167 ? -28.630 5.191 31.936 1.00 62.31 167 LYS A CA 1
ATOM 1321 C C . LYS A 1 167 ? -28.739 6.613 32.494 1.00 62.31 167 LYS A C 1
ATOM 1323 O O . LYS A 1 167 ? -29.255 6.789 33.599 1.00 62.31 167 LYS A O 1
ATOM 1328 N N . PHE A 1 168 ? -28.272 7.628 31.764 1.00 64.88 168 PHE A N 1
ATOM 1329 C CA . PHE A 1 168 ? -28.433 9.034 32.147 1.00 64.88 168 PHE A CA 1
ATOM 1330 C C . PHE A 1 168 ? -29.760 9.640 31.680 1.00 64.88 168 PHE A C 1
ATOM 1332 O O . PHE A 1 168 ? -30.159 10.678 32.217 1.00 64.88 168 PHE A O 1
ATOM 1339 N N . PHE A 1 169 ? -30.468 8.977 30.761 1.00 57.75 169 PHE A N 1
ATOM 1340 C CA . PHE A 1 169 ? -31.840 9.309 30.401 1.00 57.75 169 PHE A CA 1
ATOM 1341 C C . PHE A 1 169 ? -32.791 8.529 31.318 1.00 57.75 169 PHE A C 1
ATOM 1343 O O . PHE A 1 169 ? -32.839 7.299 31.260 1.00 57.75 169 PHE A O 1
ATOM 1350 N N . PRO A 1 170 ? -33.540 9.196 32.214 1.00 55.00 170 PRO A N 1
ATOM 1351 C CA . PRO A 1 170 ? -34.481 8.502 33.074 1.00 55.00 170 PRO A CA 1
ATOM 1352 C C . PRO A 1 170 ? -35.613 7.934 32.215 1.00 55.00 170 PRO A C 1
ATOM 1354 O O . PRO A 1 170 ? -36.540 8.650 31.843 1.00 55.00 170 PRO A O 1
ATOM 1357 N N . TYR A 1 171 ? -35.559 6.633 31.926 1.00 48.97 171 TYR A N 1
ATOM 1358 C CA . TYR A 1 171 ? -36.737 5.899 31.486 1.00 48.97 171 TYR A CA 1
ATOM 1359 C C . TYR A 1 171 ? -37.727 5.960 32.649 1.00 48.97 171 TYR A C 1
ATOM 1361 O O . TYR A 1 171 ? -37.457 5.399 33.718 1.00 48.97 171 TYR A O 1
ATOM 1369 N N . LYS A 1 172 ? -38.827 6.709 32.495 1.00 44.19 172 LYS A N 1
ATOM 1370 C CA . LYS A 1 172 ? -39.914 6.701 33.477 1.00 44.19 172 LYS A CA 1
ATOM 1371 C C . LYS A 1 172 ? -40.318 5.240 33.663 1.00 44.19 172 LYS A C 1
ATOM 1373 O O . LYS A 1 172 ? -40.876 4.635 32.756 1.00 44.19 172 LYS A O 1
ATOM 1378 N N . LYS A 1 173 ? -40.020 4.662 34.828 1.00 46.59 173 LYS A N 1
ATOM 1379 C CA . LYS A 1 173 ? -40.774 3.499 35.284 1.00 46.59 173 LYS A CA 1
ATOM 1380 C C . LYS A 1 173 ? -42.205 3.994 35.445 1.00 46.59 173 LYS A C 1
ATOM 1382 O O . LYS A 1 173 ? -42.445 4.864 36.283 1.00 46.59 173 LYS A O 1
ATOM 1387 N N . GLU A 1 174 ? -43.121 3.480 34.636 1.00 41.78 174 GLU A N 1
ATOM 1388 C CA . GLU A 1 174 ? -44.545 3.503 34.950 1.00 41.78 174 GLU A CA 1
ATOM 1389 C C . GLU A 1 174 ? -44.738 2.712 36.244 1.00 41.78 174 GLU A C 1
ATOM 1391 O O . GLU A 1 174 ? -44.881 1.496 36.272 1.00 41.78 174 GLU A O 1
ATOM 1396 N N . GLY A 1 175 ? -44.606 3.423 37.354 1.00 38.72 175 GLY A N 1
ATOM 1397 C CA . GLY A 1 175 ? -44.974 2.983 38.681 1.00 38.72 175 GLY A CA 1
ATOM 1398 C C . GLY A 1 175 ? -45.762 4.128 39.280 1.00 38.72 175 GLY A C 1
ATOM 1399 O O . GLY A 1 175 ? -45.181 5.143 39.663 1.00 38.72 175 GLY A O 1
ATOM 1400 N N . LEU A 1 176 ? -47.084 3.977 39.276 1.00 39.78 176 LEU A N 1
ATOM 1401 C CA . LEU A 1 176 ? -48.056 4.841 39.936 1.00 39.78 176 LEU A CA 1
ATOM 1402 C C . LEU A 1 176 ? -47.646 5.073 41.398 1.00 39.78 176 LEU A C 1
ATOM 1404 O O . LEU A 1 176 ? -47.976 4.287 42.280 1.00 39.78 176 LEU A O 1
ATOM 1408 N N . VAL A 1 177 ? -46.941 6.166 41.672 1.00 38.88 177 VAL A N 1
ATOM 1409 C CA . VAL A 1 177 ? -46.807 6.707 43.025 1.00 38.88 177 VAL A CA 1
ATOM 1410 C C . VAL A 1 177 ? -47.375 8.115 42.984 1.00 38.88 177 VAL A C 1
ATOM 1412 O O . VAL A 1 177 ? -46.863 8.985 42.277 1.00 38.88 177 VAL A O 1
ATOM 1415 N N . LYS A 1 178 ? -48.491 8.297 43.701 1.00 38.25 178 LYS A N 1
ATOM 1416 C CA . LYS A 1 178 ? -49.241 9.554 43.807 1.00 38.25 178 LYS A CA 1
ATOM 1417 C C . LYS A 1 178 ? -48.284 10.719 44.114 1.00 38.25 178 LYS A C 1
ATOM 1419 O O . LYS A 1 178 ? -47.446 10.584 45.011 1.00 38.25 178 LYS A O 1
ATOM 1424 N N . PRO A 1 179 ? -48.384 11.857 43.408 1.00 39.16 179 PRO A N 1
ATOM 1425 C CA . PRO A 1 179 ? -47.485 12.975 43.637 1.00 39.16 179 PRO A CA 1
ATOM 1426 C C . PRO A 1 179 ? -47.821 13.636 44.978 1.00 39.16 179 PRO A C 1
ATOM 1428 O O . PRO A 1 179 ? -48.887 14.221 45.140 1.00 39.16 179 PRO A O 1
ATOM 1431 N N . MET A 1 180 ? -46.895 13.575 45.937 1.00 39.69 180 MET A N 1
ATOM 1432 C CA . MET A 1 180 ? -46.884 14.550 47.029 1.00 39.69 180 MET A CA 1
ATOM 1433 C C . MET A 1 180 ? -46.533 15.935 46.458 1.00 39.69 180 MET A C 1
ATOM 1435 O O . MET A 1 180 ? -45.685 16.026 45.559 1.00 39.69 180 MET A O 1
ATOM 1439 N N . PRO A 1 181 ? -47.162 17.015 46.951 1.00 40.84 181 PRO A N 1
ATOM 1440 C CA . PRO A 1 181 ? -47.021 18.340 46.366 1.00 40.84 181 PRO A CA 1
ATOM 1441 C C . PRO A 1 181 ? -45.593 18.858 46.584 1.00 40.84 181 PRO A C 1
ATOM 1443 O O . PRO A 1 181 ? -45.160 19.107 47.707 1.00 40.84 181 PRO A O 1
ATOM 1446 N N . LYS A 1 182 ? -44.832 19.012 45.493 1.00 44.41 182 LYS A N 1
ATOM 1447 C CA . LYS A 1 182 ? -43.521 19.672 45.520 1.00 44.41 182 LYS A CA 1
ATOM 1448 C C . LYS A 1 182 ? -43.726 21.181 45.560 1.00 44.41 182 LYS A C 1
ATOM 1450 O O . LYS A 1 182 ? -44.213 21.760 44.595 1.00 44.41 182 LYS A O 1
ATOM 1455 N N . ILE A 1 183 ? -43.280 21.813 46.641 1.00 44.78 183 ILE A N 1
ATOM 1456 C CA . ILE A 1 183 ? -43.170 23.270 46.758 1.00 44.78 183 ILE A CA 1
ATOM 1457 C C . ILE A 1 183 ? -42.190 23.767 45.679 1.00 44.78 183 ILE A C 1
ATOM 1459 O O . ILE A 1 183 ? -40.981 23.533 45.737 1.00 44.78 183 ILE A O 1
ATOM 1463 N N . THR A 1 184 ? -42.724 24.408 44.640 1.00 46.50 184 THR A N 1
ATOM 1464 C CA . THR A 1 184 ? -41.982 24.900 43.473 1.00 46.50 184 THR A CA 1
ATOM 1465 C C . THR A 1 184 ? -41.373 26.277 43.737 1.00 46.50 184 THR A C 1
ATOM 1467 O O . THR A 1 184 ? -41.996 27.300 43.474 1.00 46.50 184 THR A O 1
ATOM 1470 N N . GLY A 1 185 ? -40.121 26.312 44.201 1.00 48.91 185 GLY A N 1
ATOM 1471 C CA . GLY A 1 185 ? -39.297 27.530 44.232 1.00 48.91 185 GLY A CA 1
ATOM 1472 C C . GLY A 1 185 ? -38.300 27.601 43.065 1.00 48.91 185 GLY A C 1
ATOM 1473 O O . GLY A 1 185 ? -37.743 26.571 42.667 1.00 48.91 185 GLY A O 1
ATOM 1474 N N . LYS A 1 186 ? -38.009 28.814 42.551 1.00 52.53 186 LYS A N 1
ATOM 1475 C CA . LYS A 1 186 ? -36.970 29.115 41.526 1.00 52.53 186 LYS A CA 1
ATOM 1476 C C . LYS A 1 186 ? -35.614 28.443 41.821 1.00 52.53 186 LYS A C 1
ATOM 1478 O O . LYS A 1 186 ? -34.925 28.021 40.894 1.00 52.53 186 LYS A O 1
ATOM 1483 N N . LEU A 1 187 ? -35.278 28.272 43.103 1.00 50.31 187 LEU A N 1
ATOM 1484 C CA . LEU A 1 187 ? -34.053 27.624 43.585 1.00 50.31 187 LEU A CA 1
ATOM 1485 C C . LEU A 1 187 ? -33.921 26.150 43.141 1.00 50.31 187 LEU A C 1
ATOM 1487 O O . LEU A 1 187 ? -32.823 25.694 42.825 1.00 50.31 187 LEU A O 1
ATOM 1491 N N . SER A 1 188 ? -35.036 25.411 43.064 1.00 56.97 188 SER A N 1
ATOM 1492 C CA . SER A 1 188 ? -35.042 23.996 42.648 1.00 56.97 188 SER A CA 1
ATOM 1493 C C . SER A 1 188 ? -34.662 23.827 41.172 1.00 56.97 188 SER A C 1
ATOM 1495 O O . SER A 1 188 ? -33.832 22.986 40.835 1.00 56.97 188 SER A O 1
ATOM 1497 N N . LYS A 1 189 ? -35.166 24.710 40.297 1.00 55.91 189 LYS A N 1
ATOM 1498 C CA . LYS A 1 189 ? -34.866 24.698 38.857 1.00 55.91 189 LYS A CA 1
ATOM 1499 C C . LYS A 1 189 ? -33.402 25.043 38.561 1.00 55.91 189 LYS A C 1
ATOM 1501 O O . LYS A 1 189 ? -32.819 24.464 37.645 1.00 55.91 189 LYS A O 1
ATOM 1506 N N . ILE A 1 190 ? -32.797 25.950 39.335 1.00 65.00 190 ILE A N 1
ATOM 1507 C CA . ILE A 1 190 ? -31.373 26.313 39.210 1.00 65.00 190 ILE A CA 1
ATOM 1508 C C . ILE A 1 190 ? -30.488 25.133 39.627 1.00 65.00 190 ILE A C 1
ATOM 1510 O O . ILE A 1 190 ? -29.562 24.773 38.899 1.00 65.00 190 ILE A O 1
ATOM 1514 N N . LYS A 1 191 ? -30.823 24.472 40.743 1.00 66.00 191 LYS A N 1
ATOM 1515 C CA . LYS A 1 191 ? -30.118 23.274 41.221 1.00 66.00 191 LYS A CA 1
ATOM 1516 C C . LYS A 1 191 ? -30.181 22.135 40.195 1.00 66.00 191 LYS A C 1
ATOM 1518 O O . LYS A 1 191 ? -29.154 21.540 39.878 1.00 66.00 191 LYS A O 1
ATOM 1523 N N . ASP A 1 192 ? -31.345 21.901 39.590 1.00 67.62 192 ASP A N 1
ATOM 1524 C CA . ASP A 1 192 ? -31.525 20.881 38.547 1.00 67.62 192 ASP A CA 1
ATOM 1525 C C . ASP A 1 192 ? -30.793 21.215 37.235 1.00 67.62 192 ASP A C 1
ATOM 1527 O O . ASP A 1 192 ? -30.350 20.317 36.511 1.00 67.62 192 ASP A O 1
ATOM 1531 N N . ARG A 1 193 ? -30.652 22.503 36.896 1.00 70.06 193 ARG A N 1
ATOM 1532 C CA . ARG A 1 193 ? -29.865 22.949 35.734 1.00 70.06 193 ARG A CA 1
ATOM 1533 C C . ARG A 1 193 ? -28.368 22.752 35.974 1.00 70.06 193 ARG A C 1
ATOM 1535 O O . ARG A 1 193 ? -27.697 22.191 35.114 1.00 70.06 193 ARG A O 1
ATOM 1542 N N . ALA A 1 194 ? -27.871 23.121 37.154 1.00 72.81 194 ALA A N 1
ATOM 1543 C CA . ALA A 1 194 ? -26.474 22.927 37.540 1.00 72.81 194 ALA A CA 1
ATOM 1544 C C . ALA A 1 194 ? -26.079 21.439 37.564 1.00 72.81 194 ALA A C 1
ATOM 1546 O O . ALA A 1 194 ? -25.021 21.068 37.060 1.00 72.81 194 ALA A O 1
ATOM 1547 N N . ILE A 1 195 ? -26.957 20.561 38.069 1.00 72.31 195 ILE A N 1
ATOM 1548 C CA . ILE A 1 195 ? -26.736 19.105 38.050 1.00 72.31 195 ILE A CA 1
ATOM 1549 C C . ILE A 1 195 ? -26.652 18.574 36.611 1.00 72.31 195 ILE A C 1
ATOM 1551 O O . ILE A 1 195 ? -25.797 17.736 36.320 1.00 72.31 195 ILE A O 1
ATOM 1555 N N . ARG A 1 196 ? -27.508 19.054 35.699 1.00 67.25 196 ARG A N 1
ATOM 1556 C CA . ARG A 1 196 ? -27.464 18.664 34.279 1.00 67.25 196 ARG A CA 1
ATOM 1557 C C . ARG A 1 196 ? -26.189 19.133 33.587 1.00 67.25 196 ARG A C 1
ATOM 1559 O O . ARG A 1 196 ? -25.538 18.321 32.944 1.00 67.25 196 ARG A O 1
ATOM 1566 N N . ILE A 1 197 ? -25.804 20.393 33.773 1.00 72.56 197 ILE A N 1
ATOM 1567 C CA . ILE A 1 197 ? -24.568 20.950 33.203 1.00 72.56 197 ILE A CA 1
ATOM 1568 C C . ILE A 1 197 ? -23.350 20.172 33.704 1.00 72.56 197 ILE A C 1
ATOM 1570 O O . ILE A 1 197 ? -22.514 19.766 32.904 1.00 72.56 197 ILE A O 1
ATOM 1574 N N . ARG A 1 198 ? -23.289 19.866 35.007 1.00 72.81 198 ARG A N 1
ATOM 1575 C CA . ARG A 1 198 ? -22.220 19.038 35.579 1.00 72.81 198 ARG A CA 1
ATOM 1576 C C . ARG A 1 198 ? -22.138 17.659 34.921 1.00 72.81 198 ARG A C 1
ATOM 1578 O O . ARG A 1 198 ? -21.037 17.184 34.667 1.00 72.81 198 ARG A O 1
ATOM 1585 N N . LYS A 1 199 ? -23.276 17.016 34.642 1.00 62.91 199 LYS A N 1
ATOM 1586 C CA . LYS A 1 199 ? -23.310 15.716 33.952 1.00 62.91 199 LYS A CA 1
ATOM 1587 C C . LYS A 1 199 ? -22.824 15.817 32.506 1.00 62.91 199 LYS A C 1
ATOM 1589 O O . LYS A 1 199 ? -22.055 14.966 32.083 1.00 62.91 199 LYS A O 1
ATOM 1594 N N . ILE A 1 200 ? -23.233 16.855 31.776 1.00 65.69 200 ILE A N 1
ATOM 1595 C CA . ILE A 1 200 ? -22.773 17.102 30.399 1.00 65.69 200 ILE A CA 1
ATOM 1596 C C . ILE A 1 200 ? -21.256 17.323 30.382 1.00 65.69 200 ILE A C 1
ATOM 1598 O O . ILE A 1 200 ? -20.556 16.667 29.621 1.00 65.69 200 ILE A O 1
ATOM 1602 N N . LEU A 1 201 ? -20.738 18.167 31.278 1.00 66.81 201 LEU A N 1
ATOM 1603 C CA . LEU A 1 201 ? -19.297 18.391 31.438 1.00 66.81 201 LEU A CA 1
ATOM 1604 C C . LEU A 1 201 ? -18.545 17.100 31.761 1.00 66.81 201 LEU A C 1
ATOM 1606 O O . LEU A 1 201 ? -17.498 16.848 31.181 1.00 66.81 201 LEU A O 1
ATOM 1610 N N . GLN A 1 202 ? -19.086 16.258 32.645 1.00 66.56 202 GLN A N 1
ATOM 1611 C CA . GLN A 1 202 ? -18.491 14.952 32.926 1.00 66.56 202 GLN A CA 1
ATOM 1612 C C . GLN A 1 202 ? -18.416 14.079 31.670 1.00 66.56 202 GLN A C 1
ATOM 1614 O O . GLN A 1 202 ? -17.376 13.480 31.431 1.00 66.56 202 GLN A O 1
ATOM 1619 N N . ILE A 1 203 ? -19.476 14.028 30.856 1.00 66.62 203 ILE A N 1
ATOM 1620 C CA . ILE A 1 203 ? -19.481 13.271 29.595 1.00 66.62 203 ILE A CA 1
ATOM 1621 C C . ILE A 1 203 ? -18.409 13.805 28.642 1.00 66.62 203 ILE A C 1
ATOM 1623 O O . ILE A 1 203 ? -17.614 13.018 28.141 1.00 66.62 203 ILE A O 1
ATOM 1627 N N . ILE A 1 204 ? -18.344 15.125 28.444 1.00 67.56 204 ILE A N 1
ATOM 1628 C CA . ILE A 1 204 ? -17.349 15.758 27.566 1.00 67.56 204 ILE A CA 1
ATOM 1629 C C . ILE A 1 204 ? -15.930 15.417 28.029 1.00 67.56 204 ILE A C 1
ATOM 1631 O O . ILE A 1 204 ? -15.111 15.001 27.220 1.00 67.56 204 ILE A O 1
ATOM 1635 N N . VAL A 1 205 ? -15.649 15.531 29.331 1.00 72.44 205 VAL A N 1
ATOM 1636 C CA . VAL A 1 205 ? -14.330 15.201 29.890 1.00 72.44 205 VAL A CA 1
ATOM 1637 C C . VAL A 1 205 ? -13.995 13.722 29.695 1.00 72.44 205 VAL A C 1
ATOM 1639 O O . VAL A 1 205 ? -12.875 13.406 29.310 1.00 72.44 205 VAL A O 1
ATOM 1642 N N . TYR A 1 206 ? -14.943 12.806 29.916 1.00 70.94 206 TYR A N 1
ATOM 1643 C CA . TYR A 1 206 ? -14.698 11.377 29.700 1.00 70.94 206 TYR A CA 1
ATOM 1644 C C . TYR A 1 206 ? -14.464 11.035 28.227 1.00 70.94 206 TYR A C 1
ATOM 1646 O O . TYR A 1 206 ? -13.587 10.226 27.937 1.00 70.94 206 TYR A O 1
ATOM 1654 N N . ILE A 1 207 ? -15.200 11.662 27.307 1.00 70.56 207 ILE A N 1
ATOM 1655 C CA . ILE A 1 207 ? -14.987 11.493 25.864 1.00 70.56 207 ILE A CA 1
ATOM 1656 C C . ILE A 1 207 ? -13.623 12.058 25.461 1.00 70.56 207 ILE A C 1
ATOM 1658 O O . ILE A 1 207 ? -12.878 11.388 24.758 1.00 70.56 207 ILE A O 1
ATOM 1662 N N . ALA A 1 208 ? -13.257 13.246 25.946 1.00 73.19 208 ALA A N 1
ATOM 1663 C CA . ALA A 1 208 ? -11.959 13.847 25.657 1.00 73.19 208 ALA A CA 1
ATOM 1664 C C . ALA A 1 208 ? -10.800 12.974 26.164 1.00 73.19 208 ALA A C 1
ATOM 1666 O O . ALA A 1 208 ? -9.842 12.748 25.435 1.00 73.19 208 ALA A O 1
ATOM 1667 N N . LEU A 1 209 ? -10.907 12.425 27.380 1.00 74.56 209 LEU A N 1
ATOM 1668 C CA . LEU A 1 209 ? -9.914 11.492 27.922 1.00 74.56 209 LEU A CA 1
ATOM 1669 C C . LEU A 1 209 ? -9.836 10.188 27.120 1.00 74.56 209 LEU A C 1
ATOM 1671 O O . LEU A 1 209 ? -8.743 9.659 26.941 1.00 74.56 209 LEU A O 1
ATOM 1675 N N . PHE A 1 210 ? -10.974 9.679 26.638 1.00 75.12 210 PHE A N 1
ATOM 1676 C CA . PHE A 1 210 ? -11.015 8.507 25.765 1.00 75.12 210 PHE A CA 1
ATOM 1677 C C . PHE A 1 210 ? -10.285 8.776 24.444 1.00 75.12 210 PHE A C 1
ATOM 1679 O O . PHE A 1 210 ? -9.382 8.023 24.094 1.00 75.12 210 PHE A O 1
ATOM 1686 N N . LEU A 1 211 ? -10.621 9.873 23.759 1.00 75.31 211 LEU A N 1
ATOM 1687 C CA . LEU A 1 211 ? -10.005 10.245 22.483 1.00 75.31 211 LEU A CA 1
ATOM 1688 C C . LEU A 1 211 ? -8.503 10.503 22.632 1.00 75.31 211 LEU A C 1
ATOM 1690 O O . LEU A 1 211 ? -7.722 10.003 21.833 1.00 75.31 211 LEU A O 1
ATOM 1694 N N . LEU A 1 212 ? -8.091 11.203 23.693 1.00 79.00 212 LEU A N 1
ATOM 1695 C CA . LEU A 1 212 ? -6.682 11.486 23.964 1.00 79.00 212 LEU A CA 1
ATOM 1696 C C . LEU A 1 212 ? -5.886 10.207 24.262 1.00 79.00 212 LEU A C 1
ATOM 1698 O O . LEU A 1 212 ? -4.752 10.059 23.817 1.00 79.00 212 LEU A O 1
ATOM 1702 N N . ASN A 1 213 ? -6.473 9.259 24.999 1.00 74.88 213 ASN A N 1
ATOM 1703 C CA . ASN A 1 213 ? -5.842 7.964 25.246 1.00 74.88 213 ASN A CA 1
ATOM 1704 C C . ASN A 1 213 ? -5.706 7.151 23.951 1.00 74.88 213 ASN A C 1
ATOM 1706 O O . ASN A 1 213 ? -4.654 6.565 23.714 1.00 74.88 213 ASN A O 1
ATOM 1710 N N . TRP A 1 214 ? -6.734 7.168 23.102 1.00 77.88 214 TRP A N 1
ATOM 1711 C CA . TRP A 1 214 ? -6.688 6.550 21.780 1.00 77.88 214 TRP A CA 1
ATOM 1712 C C . TRP A 1 214 ? -5.597 7.151 20.900 1.00 77.88 214 TRP A C 1
ATOM 1714 O O . TRP A 1 214 ? -4.792 6.401 20.364 1.00 77.88 214 TRP A O 1
ATOM 1724 N N . GLU A 1 215 ? -5.514 8.476 20.812 1.00 74.19 215 GLU A N 1
ATOM 1725 C CA . GLU A 1 215 ? -4.520 9.167 19.988 1.00 74.19 215 GLU A CA 1
ATOM 1726 C C . GLU A 1 215 ? -3.081 8.895 20.456 1.00 74.19 215 GLU A C 1
ATOM 1728 O O . GLU A 1 215 ? -2.203 8.626 19.642 1.00 74.19 215 GLU A O 1
ATOM 1733 N N . ILE A 1 216 ? -2.824 8.902 21.770 1.00 77.31 216 ILE A N 1
ATOM 1734 C CA . ILE A 1 216 ? -1.488 8.599 22.312 1.00 77.31 216 ILE A CA 1
ATOM 1735 C C . ILE A 1 216 ? -1.055 7.178 21.941 1.00 77.31 216 ILE A C 1
ATOM 1737 O O . ILE A 1 216 ? 0.092 6.956 21.550 1.00 77.31 216 ILE A O 1
ATOM 1741 N N . PHE A 1 217 ? -1.955 6.207 22.085 1.00 69.00 217 PHE A N 1
ATOM 1742 C CA . PHE A 1 217 ? -1.631 4.812 21.816 1.00 69.00 217 PHE A CA 1
ATOM 1743 C C . PHE A 1 217 ? -1.564 4.507 20.317 1.00 69.00 217 PHE A C 1
ATOM 1745 O O . PHE A 1 217 ? -0.702 3.733 19.910 1.00 69.00 217 PHE A O 1
ATOM 1752 N N . GLU A 1 218 ? -2.420 5.125 19.505 1.00 73.94 218 GLU A N 1
ATOM 1753 C CA . GLU A 1 218 ? -2.376 5.037 18.043 1.00 73.94 218 GLU A CA 1
ATOM 1754 C C . GLU A 1 218 ? -1.037 5.551 17.508 1.00 73.94 218 GLU A C 1
ATOM 1756 O O . GLU A 1 218 ? -0.348 4.821 16.800 1.00 73.94 218 GLU A O 1
ATOM 1761 N N . ARG A 1 219 ? -0.576 6.723 17.956 1.00 69.62 219 ARG A N 1
ATOM 1762 C CA . ARG A 1 219 ? 0.729 7.255 17.536 1.00 69.62 219 ARG A CA 1
ATOM 1763 C C . ARG A 1 219 ? 1.914 6.394 17.976 1.00 69.62 219 ARG A C 1
ATOM 1765 O O . ARG A 1 219 ? 2.930 6.363 17.289 1.00 69.62 219 ARG A O 1
ATOM 1772 N N . ALA A 1 220 ? 1.816 5.730 19.128 1.00 71.69 220 ALA A N 1
ATOM 1773 C CA . ALA A 1 220 ? 2.910 4.928 19.674 1.00 71.69 220 ALA A CA 1
ATOM 1774 C C . ALA A 1 220 ? 2.976 3.504 19.095 1.00 71.69 220 ALA A C 1
ATOM 1776 O O . ALA A 1 220 ? 4.067 2.956 18.950 1.00 71.69 220 ALA A O 1
ATOM 1777 N N . PHE A 1 221 ? 1.828 2.891 18.788 1.00 60.69 221 PHE A N 1
ATOM 1778 C CA . PHE A 1 221 ? 1.739 1.460 18.462 1.00 60.69 221 PHE A CA 1
ATOM 1779 C C . PHE A 1 221 ? 0.790 1.145 17.289 1.00 60.69 221 PHE A C 1
ATOM 1781 O O . PHE A 1 221 ? 0.445 -0.020 17.067 1.00 60.69 221 PHE A O 1
ATOM 1788 N N . GLY A 1 222 ? 0.323 2.156 16.553 1.00 59.41 222 GLY A N 1
ATOM 1789 C CA . GLY A 1 222 ? -0.630 2.012 15.452 1.00 59.41 222 GLY A CA 1
ATOM 1790 C C . GLY A 1 222 ? -1.935 1.339 15.887 1.00 59.41 222 GLY A C 1
ATOM 1791 O O . GLY A 1 222 ? -2.445 1.553 16.989 1.00 59.41 222 GLY A O 1
ATOM 1792 N N . LEU A 1 223 ? -2.459 0.452 15.037 1.00 55.88 223 LEU A N 1
ATOM 1793 C CA . LEU A 1 223 ? -3.687 -0.314 15.298 1.00 55.88 223 LEU A CA 1
ATOM 1794 C C . LEU A 1 223 ? -3.621 -1.161 16.583 1.00 55.88 223 LEU A C 1
ATOM 1796 O O . LEU A 1 223 ? -4.607 -1.242 17.319 1.00 55.88 223 LEU A O 1
ATOM 1800 N N . ALA A 1 224 ? -2.462 -1.748 16.901 1.00 52.12 224 ALA A N 1
ATOM 1801 C CA . ALA A 1 224 ? -2.273 -2.492 18.150 1.00 52.12 224 ALA A CA 1
ATOM 1802 C C . ALA A 1 224 ? -2.386 -1.574 19.381 1.00 52.12 224 ALA A C 1
ATOM 1804 O O . ALA A 1 224 ? -2.876 -1.985 20.435 1.00 52.12 224 ALA A O 1
ATOM 1805 N N . GLY A 1 225 ? -1.998 -0.307 19.234 1.00 56.59 225 GLY A N 1
ATOM 1806 C CA . GLY A 1 225 ? -2.181 0.726 20.245 1.00 56.59 225 GLY A CA 1
ATOM 1807 C C . GLY A 1 225 ? -3.640 1.012 20.542 1.00 56.59 225 GLY A C 1
ATOM 1808 O O . GLY A 1 225 ? -4.033 1.014 21.707 1.00 56.59 225 GLY A O 1
ATOM 1809 N N . ILE A 1 226 ? -4.456 1.176 19.503 1.00 61.84 226 ILE A N 1
ATOM 1810 C CA . ILE A 1 226 ? -5.902 1.402 19.641 1.00 61.84 226 ILE A CA 1
ATOM 1811 C C . ILE A 1 226 ? -6.545 0.265 20.454 1.00 61.84 226 ILE A C 1
ATOM 1813 O O . ILE A 1 226 ? -7.307 0.524 21.389 1.00 61.84 226 ILE A O 1
ATOM 1817 N N . PHE A 1 227 ? -6.176 -0.989 20.169 1.00 53.69 227 PHE A N 1
ATOM 1818 C CA . PHE A 1 227 ? -6.623 -2.158 20.934 1.00 53.69 227 PHE A CA 1
ATOM 1819 C C . PHE A 1 227 ? -6.190 -2.102 22.407 1.00 53.69 227 PHE A C 1
ATOM 1821 O O . PHE A 1 227 ? -7.016 -2.291 23.306 1.00 53.69 227 PHE A O 1
ATOM 1828 N N . LEU A 1 228 ? -4.914 -1.804 22.674 1.00 59.22 228 LEU A N 1
ATOM 1829 C CA . LEU A 1 228 ? -4.379 -1.705 24.034 1.00 59.22 228 LEU A CA 1
ATOM 1830 C C . LEU A 1 228 ? -5.029 -0.571 24.838 1.00 59.22 228 LEU A C 1
ATOM 1832 O O . LEU A 1 228 ? -5.355 -0.769 26.009 1.00 59.22 228 LEU A O 1
ATOM 1836 N N . ALA A 1 229 ? -5.282 0.580 24.216 1.00 65.06 229 ALA A N 1
ATOM 1837 C CA . ALA A 1 229 ? -6.006 1.695 24.821 1.00 65.06 229 ALA A CA 1
ATOM 1838 C C . ALA A 1 229 ? -7.443 1.302 25.192 1.00 65.06 229 ALA A C 1
ATOM 1840 O O . ALA A 1 229 ? -7.893 1.527 26.318 1.00 65.06 229 ALA A O 1
ATOM 1841 N N . SER A 1 230 ? -8.153 0.628 24.286 1.00 60.28 230 SER A N 1
ATOM 1842 C CA . SER A 1 230 ? -9.507 0.134 24.544 1.00 60.28 230 SER A CA 1
ATOM 1843 C C . SER A 1 230 ? -9.559 -0.897 25.680 1.00 60.28 230 SER A C 1
ATOM 1845 O O . SER A 1 230 ? -10.450 -0.830 26.537 1.00 60.28 230 SER A O 1
ATOM 1847 N N . LEU A 1 231 ? -8.590 -1.815 25.746 1.00 63.56 231 LEU A N 1
ATOM 1848 C CA . LEU A 1 231 ? -8.432 -2.763 26.855 1.00 63.56 231 LEU A CA 1
ATOM 1849 C C . LEU A 1 231 ? -8.144 -2.048 28.177 1.00 63.56 231 LEU A C 1
ATOM 1851 O O . LEU A 1 231 ? -8.766 -2.361 29.195 1.00 63.56 231 LEU A O 1
ATOM 1855 N N . ASN A 1 232 ? -7.245 -1.063 28.155 1.00 66.69 232 ASN A N 1
ATOM 1856 C CA . ASN A 1 232 ? -6.864 -0.276 29.323 1.00 66.69 232 ASN A CA 1
ATOM 1857 C C . ASN A 1 232 ? -8.074 0.463 29.910 1.00 66.69 232 ASN A C 1
ATOM 1859 O O . ASN A 1 232 ? -8.391 0.293 31.088 1.00 66.69 232 ASN A O 1
ATOM 1863 N N . ILE A 1 233 ? -8.820 1.195 29.079 1.00 66.81 233 ILE A N 1
ATOM 1864 C CA . ILE A 1 233 ? -10.016 1.932 29.509 1.00 66.81 233 ILE A CA 1
ATOM 1865 C C . ILE A 1 233 ? -11.084 0.981 30.055 1.00 66.81 233 ILE A C 1
ATOM 1867 O O . ILE A 1 233 ? -11.712 1.276 31.075 1.00 66.81 233 ILE A O 1
ATOM 1871 N N . THR A 1 234 ? -11.261 -0.184 29.428 1.00 63.44 234 THR A N 1
ATOM 1872 C CA . THR A 1 234 ? -12.203 -1.210 29.895 1.00 63.44 234 THR A CA 1
ATOM 1873 C C . THR A 1 234 ? -11.799 -1.753 31.267 1.00 63.44 234 THR A C 1
ATOM 1875 O O . THR A 1 234 ? -12.624 -1.801 32.183 1.00 63.44 234 THR A O 1
ATOM 1878 N N . ALA A 1 235 ? -10.524 -2.099 31.456 1.00 64.50 235 ALA A N 1
ATOM 1879 C CA . ALA A 1 235 ? -10.004 -2.571 32.736 1.00 64.50 235 ALA A CA 1
ATOM 1880 C C . ALA A 1 235 ? -10.160 -1.507 33.835 1.00 64.50 235 ALA A C 1
ATOM 1882 O O . ALA A 1 235 ? -10.687 -1.799 34.911 1.00 64.50 235 ALA A O 1
ATOM 1883 N N . VAL A 1 236 ? -9.790 -0.255 33.548 1.00 68.50 236 VAL A N 1
ATOM 1884 C CA . VAL A 1 236 ? -9.949 0.878 34.473 1.00 68.50 236 VAL A CA 1
ATOM 1885 C C . VAL A 1 236 ? -11.421 1.083 34.838 1.00 68.50 236 VAL A C 1
ATOM 1887 O O . VAL A 1 236 ? -11.741 1.250 36.018 1.00 68.50 236 VAL A O 1
ATOM 1890 N N . TYR A 1 237 ? -12.334 1.013 33.866 1.00 69.81 237 TYR A N 1
ATOM 1891 C CA . TYR A 1 237 ? -13.773 1.122 34.106 1.00 69.81 237 TYR A CA 1
ATOM 1892 C C . TYR A 1 237 ? -14.269 0.059 35.094 1.00 69.81 237 TYR A C 1
ATOM 1894 O O . TYR A 1 237 ? -14.930 0.394 36.087 1.00 69.81 237 TYR A O 1
ATOM 1902 N N . PHE A 1 238 ? -13.922 -1.211 34.865 1.00 64.12 238 PHE A N 1
ATOM 1903 C CA . PHE A 1 238 ? -14.314 -2.301 35.756 1.00 64.12 238 PHE A CA 1
ATOM 1904 C C . PHE A 1 238 ? -13.693 -2.154 37.148 1.00 64.12 238 PHE A C 1
ATOM 1906 O O . PHE A 1 238 ? -14.412 -2.297 38.137 1.00 64.12 238 PHE A O 1
ATOM 1913 N N . ILE A 1 239 ? -12.412 -1.782 37.253 1.00 68.19 239 ILE A N 1
ATOM 1914 C CA . ILE A 1 239 ? -11.737 -1.543 38.540 1.00 68.19 239 ILE A CA 1
ATOM 1915 C C . ILE A 1 239 ? -12.451 -0.441 39.331 1.00 68.19 239 ILE A C 1
ATOM 1917 O O . ILE A 1 239 ? -12.815 -0.644 40.491 1.00 68.19 239 ILE A O 1
ATOM 1921 N N . VAL A 1 240 ? -12.721 0.712 38.711 1.00 71.50 240 VAL A N 1
ATOM 1922 C CA . VAL A 1 240 ? -13.418 1.828 39.370 1.00 71.50 240 VAL A CA 1
ATOM 1923 C C . VAL A 1 240 ? -14.807 1.399 39.841 1.00 71.50 240 VAL A C 1
ATOM 1925 O O . VAL A 1 240 ? -15.214 1.720 40.962 1.00 71.50 240 VAL A O 1
ATOM 1928 N N . LYS A 1 241 ? -15.542 0.642 39.023 1.00 65.19 241 LYS A N 1
ATOM 1929 C CA . LYS A 1 241 ? -16.872 0.136 39.382 1.00 65.19 241 LYS A CA 1
ATOM 1930 C C . LYS A 1 241 ? -16.832 -0.849 40.538 1.00 65.19 241 LYS A C 1
ATOM 1932 O O . LYS A 1 241 ? -17.648 -0.723 41.452 1.00 65.19 241 LYS A O 1
ATOM 1937 N N . ILE A 1 242 ? -15.875 -1.768 40.532 1.00 69.94 242 ILE A N 1
ATOM 1938 C CA . ILE A 1 242 ? -15.646 -2.715 41.620 1.00 69.94 242 ILE A CA 1
ATOM 1939 C C . ILE A 1 242 ? -15.340 -1.952 42.917 1.00 69.94 242 ILE A C 1
ATOM 1941 O O . ILE A 1 242 ? -15.990 -2.193 43.933 1.00 69.94 242 ILE A O 1
ATOM 1945 N N . ILE A 1 243 ? -14.453 -0.951 42.881 1.00 71.25 243 ILE A N 1
ATOM 1946 C CA . ILE A 1 243 ? -14.132 -0.104 44.043 1.00 71.25 243 ILE A CA 1
ATOM 1947 C C . ILE A 1 243 ? -15.377 0.626 44.567 1.00 71.25 243 ILE A C 1
ATOM 1949 O O . ILE A 1 243 ? -15.625 0.658 45.776 1.00 71.25 243 ILE A O 1
ATOM 1953 N N . LEU A 1 244 ? -16.178 1.223 43.681 1.00 71.06 244 LEU A N 1
ATOM 1954 C CA . LEU A 1 244 ? -17.407 1.921 44.072 1.00 71.06 244 LEU A CA 1
ATOM 1955 C C . LEU A 1 244 ? -18.442 0.967 44.676 1.00 71.06 244 LEU A C 1
ATOM 1957 O O . LEU A 1 244 ? -19.106 1.324 45.652 1.00 71.06 244 LEU A O 1
ATOM 1961 N N . TYR A 1 245 ? -18.557 -0.243 44.131 1.00 68.38 245 TYR A N 1
ATOM 1962 C CA . TYR A 1 245 ? -19.424 -1.281 44.670 1.00 68.38 245 TYR A CA 1
ATOM 1963 C C . TYR A 1 245 ? -18.965 -1.729 46.061 1.00 68.38 245 TYR A C 1
ATOM 1965 O O . TYR A 1 245 ? -19.769 -1.728 46.992 1.00 68.38 245 TYR A O 1
ATOM 1973 N N . PHE A 1 246 ? -17.666 -1.980 46.251 1.00 68.81 246 PHE A N 1
ATOM 1974 C CA . PHE A 1 246 ? -17.091 -2.297 47.560 1.00 68.81 246 PHE A CA 1
ATOM 1975 C C . PHE A 1 246 ? -17.330 -1.193 48.590 1.00 68.81 246 PHE A C 1
ATOM 1977 O O . PHE A 1 246 ? -17.731 -1.473 49.719 1.00 68.81 246 PHE A O 1
ATOM 1984 N N . ARG A 1 247 ? -17.159 0.079 48.206 1.00 72.00 247 ARG A N 1
ATOM 1985 C CA . ARG A 1 247 ? -17.469 1.220 49.084 1.00 72.00 247 ARG A CA 1
ATOM 1986 C C . ARG A 1 247 ? -18.942 1.252 49.492 1.00 72.00 247 ARG A C 1
ATOM 1988 O O . ARG A 1 247 ? -19.249 1.662 50.609 1.00 72.00 247 ARG A O 1
ATOM 1995 N N . LYS A 1 248 ? -19.851 0.838 48.605 1.00 71.62 248 LYS A N 1
ATOM 1996 C CA . LYS A 1 248 ? -21.289 0.776 48.887 1.00 71.62 248 LYS A CA 1
ATOM 1997 C C . LYS A 1 248 ? -21.640 -0.398 49.803 1.00 71.62 248 LYS A C 1
ATOM 1999 O O . LYS A 1 248 ? -22.359 -0.181 50.770 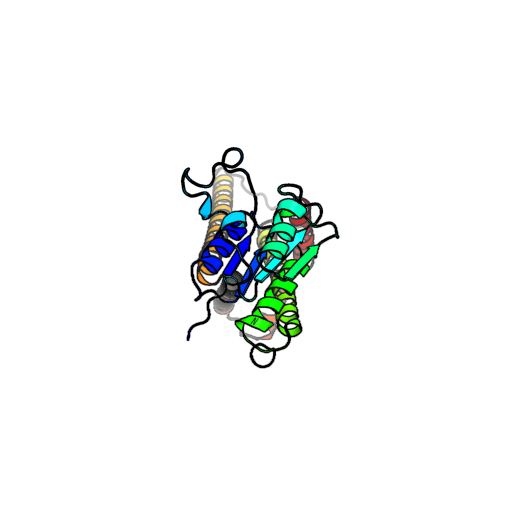1.00 71.62 248 LYS A O 1
ATOM 2004 N N . LEU A 1 249 ? -21.092 -1.588 49.552 1.00 67.19 249 LEU A N 1
ATOM 2005 C CA . LEU A 1 249 ? -21.283 -2.763 50.410 1.00 67.19 249 LEU A CA 1
ATOM 2006 C C . LEU A 1 249 ? -20.745 -2.533 51.824 1.00 67.19 249 LEU A C 1
ATOM 2008 O O . LEU A 1 249 ? -21.446 -2.811 52.790 1.00 67.19 249 LEU A O 1
ATOM 2012 N N . LYS A 1 250 ? -19.553 -1.929 51.952 1.00 64.25 250 LYS A N 1
ATOM 2013 C CA . LYS A 1 250 ? -18.967 -1.571 53.254 1.00 64.25 250 LYS A CA 1
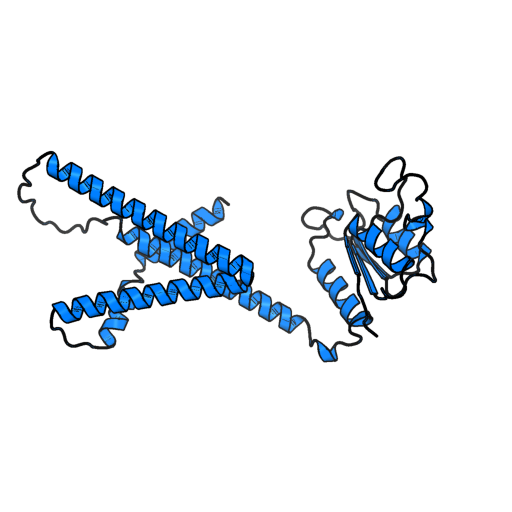ATOM 2014 C C . LYS A 1 250 ? -19.850 -0.600 54.043 1.00 64.25 250 LYS A C 1
ATOM 2016 O O . LYS A 1 250 ? -19.924 -0.701 55.258 1.00 64.25 250 LYS A O 1
ATOM 2021 N N . LYS A 1 251 ? -20.544 0.320 53.361 1.00 68.56 251 LYS A N 1
ATOM 2022 C CA . LYS A 1 251 ? -21.523 1.228 53.987 1.00 68.56 251 LYS A CA 1
ATOM 2023 C C . LYS A 1 251 ? -22.829 0.546 54.400 1.00 68.56 251 LYS A C 1
ATOM 2025 O O . LYS A 1 251 ? -23.573 1.135 55.171 1.00 68.56 251 LYS A O 1
ATOM 2030 N N . GLN A 1 252 ? -23.138 -0.622 53.845 1.00 69.12 252 GLN A N 1
ATOM 2031 C CA . GLN A 1 252 ? -24.389 -1.346 54.085 1.00 69.12 252 GLN A CA 1
ATOM 2032 C C . GLN A 1 252 ? -24.191 -2.583 54.981 1.00 69.12 252 GLN A C 1
ATOM 2034 O O . GLN A 1 252 ? -25.143 -3.330 55.163 1.00 69.12 252 GLN A O 1
ATOM 2039 N N . GLU A 1 253 ? -22.977 -2.807 55.508 1.00 63.38 253 GLU A N 1
ATOM 2040 C CA . GLU A 1 253 ? -22.596 -3.964 56.347 1.00 63.38 253 GLU A CA 1
ATOM 2041 C C . GLU A 1 253 ? -22.949 -5.338 55.744 1.00 63.38 253 GLU A C 1
ATOM 2043 O O . GLU A 1 253 ? -23.102 -6.339 56.441 1.00 63.38 253 GLU A O 1
ATOM 2048 N N . VAL A 1 254 ? -23.054 -5.418 54.416 1.00 60.72 254 VAL A N 1
ATOM 2049 C CA . VAL A 1 254 ? -23.422 -6.655 53.720 1.00 60.72 254 VAL A CA 1
ATOM 2050 C C . VAL A 1 254 ? -22.178 -7.520 53.501 1.00 60.72 254 VAL A C 1
ATOM 2052 O O . VAL A 1 254 ? -21.174 -7.046 52.961 1.00 60.72 254 VAL A O 1
ATOM 2055 N N . LYS A 1 255 ? -22.247 -8.809 53.875 1.00 58.38 255 LYS A N 1
ATOM 2056 C CA . LYS A 1 255 ? -21.195 -9.796 53.574 1.00 58.38 255 LYS A CA 1
ATOM 2057 C C . LYS A 1 255 ? -21.048 -9.994 52.060 1.00 58.38 255 LYS A C 1
ATOM 2059 O O . LYS A 1 255 ? -22.029 -10.146 51.334 1.00 58.38 255 LYS A O 1
ATOM 2064 N N . PHE A 1 256 ? -19.798 -9.991 51.609 1.00 57.84 256 PHE A N 1
ATOM 2065 C CA . PHE A 1 256 ? -19.423 -10.122 50.205 1.00 57.84 256 PHE A CA 1
ATOM 2066 C C . PHE A 1 256 ? -19.613 -11.559 49.692 1.00 57.84 256 PHE A C 1
ATOM 2068 O O . PHE A 1 256 ? -19.200 -12.508 50.355 1.00 57.84 256 PHE A O 1
ATOM 2075 N N . ASP A 1 257 ? -20.190 -11.701 48.496 1.00 70.12 257 ASP A N 1
ATOM 2076 C CA . ASP A 1 257 ? -20.309 -12.966 47.758 1.00 70.12 257 ASP A CA 1
ATOM 2077 C C . ASP A 1 257 ? -19.949 -12.732 46.278 1.00 70.12 257 ASP A C 1
ATOM 2079 O O . ASP A 1 257 ? -20.431 -11.787 45.648 1.00 70.12 257 ASP A O 1
ATOM 2083 N N . LEU A 1 258 ? -19.118 -13.610 45.707 1.00 66.94 258 LEU A N 1
ATOM 2084 C CA . LEU A 1 258 ? -18.723 -13.611 44.294 1.00 66.94 258 LEU A CA 1
ATOM 2085 C C . LEU A 1 258 ? -19.930 -13.672 43.345 1.00 66.94 258 LEU A C 1
ATOM 2087 O O . LEU A 1 258 ? -19.893 -13.076 42.266 1.00 66.94 258 LEU A O 1
ATOM 2091 N N . LYS A 1 259 ? -21.040 -14.306 43.749 1.00 69.25 259 LYS A N 1
ATOM 2092 C CA . LYS A 1 259 ? -22.283 -14.297 42.955 1.00 69.25 259 LYS A CA 1
ATOM 2093 C C . LYS A 1 259 ? -22.834 -12.885 42.749 1.00 69.25 259 LYS A C 1
ATOM 2095 O O . LYS A 1 259 ? -23.432 -12.609 41.710 1.00 69.25 259 LYS A O 1
ATOM 2100 N N . GLN A 1 260 ? -22.594 -11.966 43.685 1.00 65.44 260 GLN A N 1
ATOM 2101 C CA . GLN A 1 260 ? -23.040 -10.578 43.565 1.00 65.44 260 GLN A CA 1
ATOM 2102 C C . GLN A 1 260 ? -22.259 -9.806 42.491 1.00 65.44 260 GLN A C 1
ATOM 2104 O O . GLN A 1 260 ? -22.836 -8.934 41.844 1.00 65.44 260 GLN A O 1
ATOM 2109 N N . ILE A 1 261 ? -20.989 -10.154 42.237 1.00 64.19 261 ILE A N 1
ATOM 2110 C CA . ILE A 1 261 ? -20.215 -9.594 41.113 1.00 64.19 261 ILE A CA 1
ATOM 2111 C C . ILE A 1 261 ? -20.849 -10.010 39.786 1.00 64.19 261 ILE A C 1
ATOM 2113 O O . ILE A 1 261 ? -21.039 -9.175 38.904 1.00 64.19 261 ILE A O 1
ATOM 2117 N N . TRP A 1 262 ? -21.243 -11.278 39.664 1.00 60.75 262 TRP A N 1
ATOM 2118 C CA . TRP A 1 262 ? -21.893 -11.790 38.458 1.00 60.75 262 TRP A CA 1
ATOM 2119 C C . TRP A 1 262 ? -23.238 -11.106 38.191 1.00 60.75 262 TRP A C 1
ATOM 2121 O O . TRP A 1 262 ? -23.534 -10.716 37.062 1.00 60.75 262 TRP A O 1
ATOM 2131 N N . VAL A 1 263 ? -24.035 -10.883 39.240 1.00 67.19 263 VAL A N 1
ATOM 2132 C CA . VAL A 1 263 ? -25.282 -10.105 39.152 1.00 67.19 263 VAL A CA 1
ATOM 2133 C C . VAL A 1 263 ? -25.004 -8.665 38.716 1.00 67.19 263 VAL A C 1
ATOM 2135 O O . VAL A 1 263 ? -25.750 -8.123 37.900 1.00 67.19 263 VAL A O 1
ATOM 2138 N N . LEU A 1 264 ? -23.921 -8.053 39.200 1.00 64.00 264 LEU A N 1
ATOM 2139 C CA . LEU A 1 264 ? -23.542 -6.695 38.824 1.00 64.00 264 LEU A CA 1
ATOM 2140 C C . LEU A 1 264 ? -23.153 -6.609 37.345 1.00 64.00 264 LEU A C 1
ATOM 2142 O O . LEU A 1 264 ? -23.707 -5.772 36.638 1.00 64.00 264 LEU A O 1
ATOM 2146 N N . ILE A 1 265 ? -22.315 -7.529 36.857 1.00 60.50 265 ILE A N 1
ATOM 2147 C CA . ILE A 1 265 ? -21.965 -7.648 35.432 1.00 60.50 265 ILE A CA 1
ATOM 2148 C C . ILE A 1 265 ? -23.237 -7.824 34.591 1.00 60.50 265 ILE A C 1
ATOM 2150 O O . ILE A 1 265 ? -23.482 -7.057 33.661 1.00 60.50 265 ILE A O 1
ATOM 2154 N N . LYS A 1 266 ? -24.114 -8.762 34.965 1.00 63.22 266 LYS A N 1
ATOM 2155 C CA . LYS A 1 266 ? -25.361 -9.039 34.233 1.00 63.22 266 LYS A CA 1
ATOM 2156 C C . LYS A 1 266 ? -26.328 -7.847 34.234 1.00 63.22 266 LYS A C 1
ATOM 2158 O O . LYS A 1 266 ? -27.057 -7.642 33.270 1.00 63.22 266 LYS A O 1
ATOM 2163 N N . SER A 1 267 ? -26.323 -7.036 35.293 1.00 63.84 267 SER A N 1
ATOM 2164 C CA . SER A 1 267 ? -27.152 -5.828 35.394 1.00 63.84 267 SER A CA 1
ATOM 2165 C C . SER A 1 267 ? -26.674 -4.681 34.498 1.00 63.84 267 SER A C 1
ATOM 2167 O O . SER A 1 267 ? -27.465 -3.792 34.166 1.00 63.84 267 SER A O 1
ATOM 2169 N N . GLU A 1 268 ? -25.401 -4.696 34.098 1.00 59.84 268 GLU A N 1
ATOM 2170 C CA . GLU A 1 268 ? -24.830 -3.718 33.178 1.00 59.84 268 GLU A CA 1
ATOM 2171 C C . GLU A 1 268 ? -25.180 -4.052 31.718 1.00 59.84 268 GLU A C 1
ATOM 2173 O O . GLU A 1 268 ? -25.528 -3.142 30.968 1.00 59.84 268 GLU A O 1
ATOM 2178 N N . PHE A 1 269 ? -25.251 -5.338 31.356 1.00 57.12 269 PHE A N 1
ATOM 2179 C CA . PHE A 1 269 ? -25.674 -5.826 30.036 1.00 57.12 269 PHE A CA 1
ATOM 2180 C C . PHE A 1 269 ? -27.199 -6.011 29.926 1.00 57.12 269 PHE A C 1
ATOM 2182 O O . PHE A 1 269 ? -27.701 -7.120 29.742 1.00 57.12 269 PHE A O 1
ATOM 2189 N N . GLN A 1 270 ? -27.980 -4.929 30.041 1.00 57.09 270 GLN A N 1
ATOM 2190 C CA . GLN A 1 270 ? -29.428 -5.027 29.796 1.00 57.09 270 GLN A CA 1
ATOM 2191 C C . GLN A 1 270 ? -29.731 -5.001 28.294 1.00 57.09 270 GLN A C 1
ATOM 2193 O O . GLN A 1 270 ? -29.390 -4.040 27.604 1.00 57.09 270 GLN A O 1
ATOM 2198 N N . LEU A 1 271 ? -30.457 -6.018 27.821 1.00 48.31 271 LEU A N 1
ATOM 2199 C CA . LEU A 1 271 ? -30.779 -6.248 26.407 1.00 48.31 271 LEU A CA 1
ATOM 2200 C C . LEU A 1 271 ? -31.363 -5.012 25.695 1.00 48.31 271 LEU A C 1
ATOM 2202 O O . LEU A 1 271 ? -31.003 -4.719 24.565 1.00 48.31 271 LEU A O 1
ATOM 2206 N N . LYS A 1 272 ? -32.213 -4.234 26.376 1.00 48.19 272 LYS A N 1
ATOM 2207 C CA . LYS A 1 272 ? -32.818 -3.006 25.825 1.00 48.19 272 LYS A CA 1
ATOM 2208 C C . LYS A 1 272 ? -31.799 -1.916 25.477 1.00 48.19 272 LYS A C 1
ATOM 2210 O O . LYS A 1 272 ? -31.981 -1.176 24.519 1.00 48.19 272 LYS A O 1
ATOM 2215 N N . TYR A 1 273 ? -30.731 -1.815 26.261 1.00 51.56 273 TYR A N 1
ATOM 2216 C CA . TYR A 1 273 ? -29.686 -0.828 26.042 1.00 51.56 273 TYR A CA 1
ATOM 2217 C C . TYR A 1 273 ? -28.706 -1.309 24.966 1.00 51.56 273 TYR A C 1
ATOM 2219 O O . TYR A 1 273 ? -28.212 -0.494 24.197 1.00 51.56 273 TYR A O 1
ATOM 2227 N N . LEU A 1 274 ? -28.498 -2.628 24.871 1.00 47.47 274 LEU A N 1
ATOM 2228 C CA . LEU A 1 274 ? -27.807 -3.270 23.753 1.00 47.47 274 LEU A CA 1
ATOM 2229 C C . LEU A 1 274 ? -28.546 -2.990 22.434 1.00 47.47 274 LEU A C 1
ATOM 2231 O O . LEU A 1 274 ? -27.933 -2.550 21.474 1.00 47.47 274 LEU A O 1
ATOM 2235 N N . PHE A 1 275 ? -29.872 -3.156 22.410 1.00 48.62 275 PHE A N 1
ATOM 2236 C CA . PHE A 1 275 ? -30.705 -2.921 21.225 1.00 48.62 275 PHE A CA 1
ATOM 2237 C C . PHE A 1 275 ? -30.659 -1.460 20.757 1.00 48.62 275 PHE A C 1
ATOM 2239 O O . PHE A 1 275 ? -30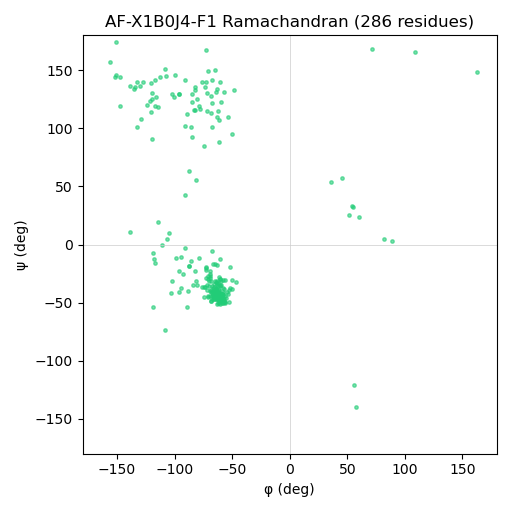.425 -1.189 19.583 1.00 48.62 275 PHE A O 1
ATOM 2246 N N . PHE A 1 276 ? -30.812 -0.512 21.690 1.00 43.72 276 PHE A N 1
ATOM 2247 C CA . PHE A 1 276 ? -30.659 0.920 21.407 1.00 43.72 276 PHE A CA 1
ATOM 2248 C C . PHE A 1 276 ? -29.280 1.231 20.817 1.00 43.72 276 PHE A C 1
ATOM 2250 O O . PHE A 1 276 ? -29.146 2.021 19.886 1.00 43.72 276 PHE A O 1
ATOM 2257 N N . ALA A 1 277 ? -28.258 0.556 21.327 1.00 46.03 277 ALA A N 1
ATOM 2258 C CA . ALA A 1 277 ? -26.907 0.769 20.889 1.00 46.03 277 ALA A CA 1
ATOM 2259 C C . ALA A 1 277 ? -26.578 0.174 19.513 1.00 46.03 277 ALA A C 1
ATOM 2261 O O . ALA A 1 277 ? -25.870 0.816 18.742 1.00 46.03 277 ALA A O 1
ATOM 2262 N N . VAL A 1 278 ? -27.140 -0.992 19.175 1.00 47.28 278 VAL A N 1
ATOM 2263 C CA . VAL A 1 278 ? -27.062 -1.563 17.820 1.00 47.28 278 VAL A CA 1
ATOM 2264 C C . VAL A 1 278 ? -27.707 -0.608 16.813 1.00 47.28 278 VAL A C 1
ATOM 2266 O O . VAL A 1 278 ? -27.117 -0.340 15.774 1.00 47.28 278 VAL A O 1
ATOM 2269 N N . ILE A 1 279 ? -28.877 -0.044 17.138 1.00 47.88 279 ILE A N 1
ATOM 2270 C CA . ILE A 1 279 ? -29.603 0.878 16.249 1.00 47.88 279 ILE A CA 1
ATOM 2271 C C . ILE A 1 279 ? -28.811 2.170 16.016 1.00 47.88 279 ILE A C 1
ATOM 2273 O O . ILE A 1 279 ? -28.666 2.603 14.877 1.00 47.88 279 ILE A O 1
ATOM 2277 N N . CYS A 1 280 ? -28.266 2.781 17.071 1.00 40.75 280 CYS A N 1
ATOM 2278 C CA . CYS A 1 280 ? -27.461 3.997 16.939 1.00 40.75 280 CYS A CA 1
ATOM 2279 C C . CYS A 1 280 ? -26.144 3.757 16.186 1.00 40.75 280 CYS A C 1
ATOM 2281 O O . CYS A 1 280 ? -25.728 4.622 15.421 1.00 40.75 280 CYS A O 1
ATOM 2283 N N . ASN A 1 281 ? -25.507 2.597 16.375 1.00 44.22 281 ASN A N 1
ATOM 2284 C CA . ASN A 1 281 ? -24.298 2.237 15.635 1.00 44.22 281 ASN A CA 1
ATOM 2285 C C . ASN A 1 281 ? -24.615 1.979 14.152 1.00 44.22 281 ASN A C 1
ATOM 2287 O O . ASN A 1 281 ? -23.955 2.529 13.281 1.00 44.22 281 ASN A O 1
ATOM 2291 N N . GLY A 1 282 ? -25.695 1.243 13.861 1.00 41.09 282 GLY A N 1
ATOM 2292 C CA . GLY A 1 282 ? -26.183 1.048 12.494 1.00 41.09 282 GLY A CA 1
ATOM 2293 C C . GLY A 1 282 ? -26.511 2.369 11.796 1.00 41.09 282 GLY A C 1
ATOM 2294 O O . GLY A 1 282 ? -26.089 2.581 10.667 1.00 41.09 282 GLY A O 1
ATOM 2295 N N . TYR A 1 283 ? -27.177 3.301 12.483 1.00 42.41 283 TYR A N 1
ATOM 2296 C CA . TYR A 1 283 ? -27.442 4.646 11.960 1.00 42.41 283 TYR A CA 1
ATOM 2297 C C . TYR A 1 283 ? -26.154 5.430 11.660 1.00 42.41 283 TYR A C 1
ATOM 2299 O O . TYR A 1 283 ? -26.064 6.066 10.616 1.00 42.41 283 TYR A O 1
ATOM 2307 N N . PHE A 1 284 ? -25.152 5.360 12.544 1.00 37.66 284 PHE A N 1
ATOM 2308 C CA . PHE A 1 284 ? -23.866 6.035 12.349 1.00 37.66 284 PHE A CA 1
ATOM 2309 C C . PHE A 1 284 ? -23.088 5.462 11.156 1.00 37.66 284 PHE A C 1
ATOM 2311 O O . PHE A 1 284 ? -22.599 6.232 10.343 1.00 37.66 284 PHE A O 1
ATOM 2318 N N . ILE A 1 285 ? -23.051 4.133 11.012 1.00 42.41 285 ILE A N 1
ATOM 2319 C CA . ILE A 1 285 ? -22.403 3.431 9.888 1.00 42.41 285 ILE A CA 1
ATOM 2320 C C . ILE A 1 285 ? -23.153 3.643 8.560 1.00 42.41 285 ILE A C 1
ATOM 2322 O O . ILE A 1 285 ? -22.557 3.549 7.503 1.00 42.41 285 ILE A O 1
ATOM 2326 N N . THR A 1 286 ? -24.465 3.898 8.575 1.00 36.16 286 THR A N 1
ATOM 2327 C CA . THR A 1 286 ? -25.233 4.097 7.325 1.00 36.16 286 THR A CA 1
ATOM 2328 C C . THR A 1 286 ? -25.111 5.528 6.787 1.00 36.16 286 THR A C 1
ATOM 2330 O O . THR A 1 286 ? -25.356 5.768 5.609 1.00 36.16 286 THR A O 1
ATOM 2333 N N . LEU A 1 287 ? -24.781 6.496 7.646 1.00 36.16 287 LEU A N 1
ATOM 2334 C CA . LEU A 1 287 ? -24.635 7.910 7.278 1.00 36.16 287 LEU A CA 1
ATOM 2335 C C . LEU A 1 287 ? -23.200 8.323 6.935 1.00 36.16 287 LEU A C 1
ATOM 2337 O O . LEU A 1 287 ? -23.012 9.445 6.466 1.00 36.16 287 LEU A O 1
ATOM 2341 N N . TYR A 1 288 ? -22.223 7.458 7.200 1.00 31.30 288 TYR A N 1
ATOM 2342 C CA . TYR A 1 288 ? -20.793 7.692 7.012 1.00 31.30 288 TYR A CA 1
ATOM 2343 C C . TYR A 1 288 ? -20.192 6.566 6.181 1.00 31.30 288 TYR A C 1
ATOM 2345 O O . TYR A 1 288 ? -19.366 6.878 5.298 1.00 31.30 288 TYR A O 1
#

Radius of gyration: 30.85 Å; Cα contacts (8 Å, |Δi|>4): 306; chains: 1; bounding box: 76×50×80 Å

Secondary structure (DSSP, 8-state):
---EEEEEETHHHHHHHHHHHH-TTEEEEEEES---S--TTTSTTS-TT-GGGSHHHH--TTS--SEEEEEETT-SSS-HIIIIIHHHHHH--EEEEE-S--BT-TTT-B-HHHHHHHHHHIIIIII--TTTT--HHHHHHHHHHHHHHHHHHHHHHHHHHHHHHHTTS----------------HHHHHHHHHHHHHHHHHHHHHHHHHHHHHHHHHHHHHHHHHHHHHHHHHHHHHHHHHHHHHHHHHHTTPPP-HHHHHHHHHHHS-HHHHHHHHHHHHHHHHH-

pLDDT: mean 73.63, std 18.42, range [31.3, 98.5]

InterPro domains:
  IPR029058 Alpha/Beta hydrolase fold [G3DSA:3.40.50.1820] (1-134)
  IPR029058 Alpha/Beta hydrolase fold [SSF53474] (2-125)

Solvent-accessible surface area (backbone atoms only — not comparable to full-atom values): 16105 Å² total; per-residue (Å²): 135,85,86,41,72,43,73,20,51,33,70,43,10,30,53,40,52,36,48,28,46,76,35,83,62,38,51,28,36,38,25,33,44,37,52,32,55,80,58,54,91,80,52,73,84,60,65,90,94,48,64,64,62,35,37,65,66,52,52,32,67,82,44,58,46,66,43,37,37,40,36,27,56,75,20,81,83,56,58,32,64,53,16,58,48,47,52,25,72,39,36,72,40,50,71,50,75,40,87,71,94,44,59,86,37,34,61,66,54,55,47,69,66,58,53,52,54,50,49,52,48,42,39,58,69,66,67,64,49,67,86,81,78,52,68,62,67,59,59,51,51,51,50,52,51,51,50,52,53,48,53,52,48,51,52,52,49,52,25,49,51,39,32,58,53,52,72,74,51,83,75,78,73,95,64,97,66,83,83,74,87,74,86,87,52,77,68,58,59,52,53,56,48,53,55,50,52,52,51,51,52,49,51,52,51,53,51,52,52,49,52,52,45,32,52,56,26,28,76,74,49,42,73,64,15,39,53,50,35,54,50,49,54,50,50,51,52,52,51,54,50,52,52,54,48,52,56,49,35,67,74,65,76,54,84,88,55,73,68,57,55,53,51,50,56,54,65,69,66,42,68,72,35,44,50,56,16,51,53,54,49,50,53,53,64,72,78,104